Protein AF-A0A7R9QGQ8-F1 (afdb_monomer)

Structure (mmCIF, N/CA/C/O backbone):
data_AF-A0A7R9QGQ8-F1
#
_entry.id   AF-A0A7R9QGQ8-F1
#
loop_
_atom_site.group_PDB
_atom_site.id
_atom_site.type_symbol
_atom_site.label_atom_id
_atom_site.label_alt_id
_atom_site.label_comp_id
_atom_site.label_asym_id
_atom_site.label_entity_id
_atom_site.label_seq_id
_atom_site.pdbx_PDB_ins_code
_atom_site.Cartn_x
_atom_site.Cartn_y
_atom_site.Cartn_z
_atom_site.occupancy
_atom_site.B_iso_or_equiv
_atom_site.auth_seq_id
_atom_site.auth_comp_id
_atom_site.auth_asym_id
_atom_site.auth_atom_id
_atom_site.pdbx_PDB_model_num
ATOM 1 N N . MET A 1 1 ? -36.676 -2.188 2.822 1.00 72.44 1 MET A N 1
ATOM 2 C CA . MET A 1 1 ? -35.859 -3.425 2.858 1.00 72.44 1 MET A CA 1
ATOM 3 C C . MET A 1 1 ? -36.192 -4.400 1.731 1.00 72.44 1 MET A C 1
ATOM 5 O O . MET A 1 1 ? -35.249 -4.930 1.165 1.00 72.44 1 MET A O 1
ATOM 9 N N . ASN A 1 2 ? -37.458 -4.584 1.326 1.00 78.69 2 ASN A N 1
ATOM 10 C CA . ASN A 1 2 ? -37.820 -5.488 0.214 1.00 78.69 2 ASN A CA 1
ATOM 11 C C . ASN A 1 2 ? -37.050 -5.198 -1.088 1.00 78.69 2 ASN A C 1
ATOM 13 O O . ASN A 1 2 ? -36.445 -6.104 -1.641 1.00 78.69 2 ASN A O 1
ATOM 17 N N . ASN A 1 3 ? -36.938 -3.930 -1.499 1.00 80.06 3 ASN A N 1
ATOM 18 C CA . ASN A 1 3 ? -36.151 -3.560 -2.686 1.00 80.06 3 ASN A CA 1
ATOM 19 C C . ASN A 1 3 ? -34.644 -3.842 -2.555 1.00 80.06 3 ASN A C 1
ATOM 21 O O . ASN A 1 3 ? -33.989 -4.089 -3.559 1.00 80.06 3 ASN A O 1
ATOM 25 N N . TYR A 1 4 ? -34.085 -3.802 -1.342 1.00 84.25 4 TYR A N 1
ATOM 26 C CA . TYR A 1 4 ? -32.682 -4.163 -1.112 1.00 84.25 4 TYR A CA 1
ATOM 27 C C . TYR A 1 4 ? -32.503 -5.685 -1.184 1.00 84.25 4 TYR A C 1
ATOM 29 O O . TYR A 1 4 ? -31.588 -6.170 -1.838 1.00 84.25 4 TYR A O 1
ATOM 37 N N . SER A 1 5 ? -33.435 -6.437 -0.589 1.00 86.06 5 SER A N 1
ATOM 38 C CA . SER A 1 5 ? -33.460 -7.902 -0.645 1.00 86.06 5 SER A CA 1
ATOM 39 C C . SER A 1 5 ? -33.572 -8.429 -2.076 1.00 86.06 5 SER A C 1
ATOM 41 O O . SER A 1 5 ? -32.856 -9.356 -2.438 1.00 86.06 5 SER A O 1
ATOM 43 N N . SER A 1 6 ? -34.442 -7.840 -2.900 1.00 87.06 6 SER A N 1
ATOM 44 C CA . SER A 1 6 ? -34.639 -8.271 -4.290 1.00 87.06 6 SER A CA 1
ATOM 45 C C . SER A 1 6 ? -33.446 -7.969 -5.202 1.00 87.06 6 SER A C 1
ATOM 47 O O . SER A 1 6 ? -33.341 -8.562 -6.267 1.00 87.06 6 SER A O 1
ATOM 49 N N . ASN A 1 7 ? -32.545 -7.071 -4.790 1.00 87.12 7 ASN A N 1
ATOM 50 C CA . ASN A 1 7 ? -31.387 -6.636 -5.573 1.00 87.12 7 ASN A CA 1
ATOM 51 C C . ASN A 1 7 ? -30.050 -7.055 -4.937 1.00 87.12 7 ASN A C 1
ATOM 53 O O . ASN A 1 7 ? -29.024 -6.453 -5.228 1.00 87.12 7 ASN A O 1
ATOM 57 N N . ILE A 1 8 ? -30.030 -8.071 -4.069 1.00 83.69 8 ILE A N 1
ATOM 58 C CA . ILE A 1 8 ? -28.839 -8.412 -3.270 1.00 83.69 8 ILE A CA 1
ATOM 59 C C . ILE A 1 8 ? -27.614 -8.832 -4.101 1.00 83.69 8 ILE A C 1
ATOM 61 O O . ILE A 1 8 ? -26.484 -8.670 -3.653 1.00 83.69 8 ILE A O 1
ATOM 65 N N . THR A 1 9 ? -27.820 -9.353 -5.313 1.00 86.88 9 THR A N 1
ATOM 66 C CA . THR A 1 9 ? -26.742 -9.721 -6.246 1.00 86.88 9 THR A CA 1
ATOM 67 C C . THR A 1 9 ? -26.357 -8.589 -7.197 1.00 86.88 9 THR A C 1
ATOM 69 O O . THR A 1 9 ? -25.394 -8.724 -7.952 1.00 86.88 9 THR A O 1
ATOM 72 N N . ALA A 1 10 ? -27.101 -7.479 -7.203 1.00 88.25 10 ALA A N 1
ATOM 73 C CA . ALA A 1 10 ? -26.823 -6.367 -8.094 1.00 88.25 10 ALA A CA 1
ATOM 74 C C . ALA A 1 10 ? -25.584 -5.605 -7.609 1.00 88.25 10 ALA A C 1
ATOM 76 O O . ALA A 1 10 ? -25.529 -5.140 -6.475 1.00 88.25 10 ALA A O 1
ATOM 77 N N . ILE A 1 11 ? -24.615 -5.408 -8.504 1.00 81.12 11 ILE A N 1
ATOM 78 C CA . ILE A 1 11 ? -23.336 -4.737 -8.202 1.00 81.12 11 ILE A CA 1
ATOM 79 C C . ILE A 1 11 ? -23.548 -3.301 -7.687 1.00 81.12 11 ILE A C 1
ATOM 81 O O . ILE A 1 11 ? -22.776 -2.805 -6.872 1.00 81.12 11 ILE A O 1
ATOM 85 N N . LEU A 1 12 ? -24.617 -2.639 -8.138 1.00 84.62 12 LEU A N 1
ATOM 86 C CA . LEU A 1 12 ? -24.956 -1.265 -7.758 1.00 84.62 12 LEU A CA 1
ATOM 87 C C . LEU A 1 12 ? -25.837 -1.174 -6.501 1.00 84.62 12 LEU A C 1
ATOM 89 O O . LEU A 1 12 ? -26.103 -0.072 -6.020 1.00 84.62 12 LEU A O 1
ATOM 93 N N . ALA A 1 13 ? -26.318 -2.298 -5.965 1.00 85.06 13 ALA A N 1
ATOM 94 C CA . ALA A 1 13 ? -27.163 -2.287 -4.780 1.00 85.06 13 ALA A CA 1
ATOM 95 C C . ALA A 1 13 ? -26.313 -2.108 -3.515 1.00 85.06 13 ALA A C 1
ATOM 97 O O . ALA A 1 13 ? -25.694 -3.040 -3.008 1.00 85.06 13 ALA A O 1
ATOM 98 N N . ALA A 1 14 ? -26.315 -0.891 -2.975 1.00 86.31 14 ALA A N 1
ATOM 99 C CA . ALA A 1 14 ? -25.700 -0.579 -1.692 1.00 86.31 14 ALA A CA 1
ATOM 100 C C . ALA A 1 14 ? -26.737 -0.562 -0.561 1.00 86.31 14 ALA A C 1
ATOM 102 O O . ALA A 1 14 ? -27.917 -0.267 -0.771 1.00 86.31 14 ALA A O 1
ATOM 103 N N . PHE A 1 15 ? -26.286 -0.842 0.665 1.00 89.94 15 PHE A N 1
ATOM 104 C CA . PHE A 1 15 ? -27.128 -0.683 1.847 1.00 89.94 15 PHE A CA 1
ATOM 105 C C . PHE A 1 15 ? -27.576 0.789 1.970 1.00 89.94 15 PHE A C 1
ATOM 107 O O . PHE A 1 15 ? -26.715 1.673 2.030 1.00 89.94 15 PHE A O 1
ATOM 114 N N . PRO A 1 16 ? -28.890 1.083 2.028 1.00 90.69 16 PRO A N 1
ATOM 115 C CA . PRO A 1 16 ? -29.420 2.445 1.930 1.00 90.69 16 PRO A CA 1
ATOM 116 C C . PRO A 1 16 ? -29.320 3.214 3.263 1.00 90.69 16 PRO A C 1
ATOM 118 O O . PRO A 1 16 ? -30.314 3.716 3.786 1.00 90.69 16 PRO A O 1
ATOM 121 N N . SER A 1 17 ? -28.115 3.314 3.831 1.00 92.00 17 SER A N 1
ATOM 122 C CA . SER A 1 17 ? -27.858 3.930 5.142 1.00 92.00 17 SER A CA 1
ATOM 123 C C . SER A 1 17 ? -28.354 5.378 5.222 1.00 92.00 17 SER A C 1
ATOM 125 O O . SER A 1 17 ? -29.075 5.726 6.153 1.00 92.00 17 SER A O 1
ATOM 127 N N . GLN A 1 18 ? -28.040 6.210 4.225 1.00 91.25 18 GLN A N 1
ATOM 128 C CA . GLN A 1 18 ? -28.450 7.621 4.197 1.00 91.25 18 GLN A CA 1
ATOM 129 C C . GLN A 1 18 ? -29.968 7.801 4.087 1.00 91.25 18 GLN A C 1
ATOM 131 O O . GLN A 1 18 ? -30.530 8.663 4.754 1.00 91.25 18 GLN A O 1
ATOM 136 N N . GLN A 1 19 ? -30.641 6.968 3.289 1.00 92.25 19 GLN A N 1
ATOM 137 C CA . GLN A 1 19 ? -32.098 7.030 3.148 1.00 92.25 19 GLN A CA 1
ATOM 138 C C . GLN A 1 19 ? -32.774 6.675 4.476 1.00 92.25 19 GLN A C 1
ATOM 140 O O . GLN A 1 19 ? -33.654 7.402 4.929 1.00 92.25 19 GLN A O 1
ATOM 145 N N . ILE A 1 20 ? -32.314 5.613 5.148 1.00 92.81 20 ILE A N 1
ATOM 146 C CA . ILE A 1 20 ? -32.838 5.229 6.464 1.00 92.81 20 ILE A CA 1
ATOM 147 C C . ILE A 1 20 ? -32.573 6.341 7.493 1.00 92.81 20 ILE A C 1
ATOM 149 O O . ILE A 1 20 ? -33.497 6.709 8.215 1.00 92.81 20 ILE A O 1
ATOM 153 N N . ALA A 1 21 ? -31.362 6.918 7.526 1.00 92.81 21 ALA A N 1
ATOM 154 C CA . ALA A 1 21 ? -31.044 8.057 8.396 1.00 92.81 21 ALA A CA 1
ATOM 155 C C . ALA A 1 21 ? -32.004 9.232 8.159 1.00 92.81 21 ALA A C 1
ATOM 157 O O . ALA A 1 21 ? -32.615 9.720 9.101 1.00 92.81 21 ALA A O 1
ATOM 158 N N . SER A 1 22 ? -32.212 9.617 6.896 1.00 94.38 22 SER A N 1
ATOM 159 C CA . SER A 1 22 ? -33.070 10.752 6.543 1.00 94.38 22 SER A CA 1
ATOM 160 C C . SER A 1 22 ? -34.520 10.575 6.997 1.00 94.38 22 SER A C 1
ATOM 162 O O . SER A 1 22 ? -35.137 11.537 7.444 1.00 94.38 22 SER A O 1
ATOM 164 N N . VAL A 1 23 ? -35.062 9.352 6.941 1.00 94.56 23 VAL A N 1
ATOM 165 C CA . VAL A 1 23 ? -36.420 9.048 7.419 1.00 94.56 23 VAL A CA 1
ATOM 166 C C . VAL A 1 23 ? -36.497 9.158 8.943 1.00 94.56 23 VAL A C 1
ATOM 168 O O . VAL A 1 23 ? -37.453 9.735 9.462 1.00 94.56 23 VAL A O 1
ATOM 171 N N . ILE A 1 24 ? -35.487 8.645 9.656 1.00 92.94 24 ILE A N 1
ATOM 172 C CA . ILE A 1 24 ? -35.399 8.746 11.120 1.00 92.94 24 ILE A CA 1
ATOM 173 C C . ILE A 1 24 ? -35.314 10.216 11.544 1.00 92.94 24 ILE A C 1
ATOM 175 O O . ILE A 1 24 ? -36.093 10.650 12.390 1.00 92.94 24 ILE A O 1
ATOM 179 N N . ASP A 1 25 ? -34.422 10.986 10.921 1.00 92.38 25 ASP A N 1
ATOM 180 C CA . ASP A 1 25 ? -34.208 12.402 11.230 1.00 92.38 25 ASP A CA 1
ATOM 181 C C . ASP A 1 25 ? -35.444 13.249 10.888 1.00 92.38 25 ASP A C 1
ATOM 183 O O . ASP A 1 25 ? -35.840 14.117 11.668 1.00 92.38 25 ASP A O 1
ATOM 187 N N . SER A 1 26 ? -36.111 12.955 9.765 1.00 94.19 26 SER A N 1
ATOM 188 C CA . SER A 1 26 ? -37.351 13.634 9.365 1.00 94.19 26 SER A CA 1
ATOM 189 C C . SER A 1 26 ? -38.469 13.408 10.379 1.00 94.19 26 SER A C 1
ATOM 191 O O . SER A 1 26 ? -39.145 14.358 10.766 1.00 94.19 26 SER A O 1
ATOM 193 N N . TYR A 1 27 ? -38.649 12.173 10.860 1.00 92.94 27 TYR A N 1
ATOM 194 C CA . TYR A 1 27 ? -39.642 11.888 11.895 1.00 92.94 27 TYR A CA 1
ATOM 195 C C . TYR A 1 27 ? -39.259 12.522 13.238 1.00 92.94 27 TYR A C 1
ATOM 197 O O . TYR A 1 27 ? -40.100 13.147 13.885 1.00 92.94 27 TYR A O 1
ATOM 205 N N . ALA A 1 28 ? -37.983 12.452 13.631 1.00 91.62 28 ALA A N 1
ATOM 206 C CA . ALA A 1 28 ? -37.490 13.094 14.847 1.00 91.62 28 ALA A CA 1
ATOM 207 C C . ALA A 1 28 ? -37.739 14.615 14.846 1.00 91.62 28 ALA A C 1
ATOM 209 O O . ALA A 1 28 ? -38.055 15.185 15.892 1.00 91.62 28 ALA A O 1
ATOM 210 N N . ALA A 1 29 ? -37.662 15.265 13.679 1.00 92.50 29 ALA A N 1
ATOM 211 C CA . ALA A 1 29 ? -37.961 16.687 13.521 1.00 92.50 29 ALA A CA 1
ATOM 212 C C . ALA A 1 29 ? -39.445 17.036 13.743 1.00 92.50 29 ALA A C 1
ATOM 214 O O . ALA A 1 29 ? -39.747 18.152 14.167 1.00 92.50 29 ALA A O 1
ATOM 215 N N . THR A 1 30 ? -40.373 16.096 13.518 1.00 93.81 30 THR A N 1
ATOM 216 C CA . THR A 1 30 ? -41.811 16.312 13.780 1.00 93.81 30 THR A CA 1
ATOM 217 C C . THR A 1 30 ? -42.163 16.297 15.271 1.00 93.81 30 THR A C 1
ATOM 219 O O . THR A 1 30 ? -43.169 16.878 15.681 1.00 93.81 30 THR A O 1
ATOM 222 N N . LEU A 1 31 ? -41.323 15.677 16.106 1.00 91.69 31 LEU A N 1
ATOM 223 C CA . LEU A 1 31 ? -41.523 15.609 17.551 1.00 91.69 31 LEU A CA 1
ATOM 224 C C . LEU A 1 31 ? -41.154 16.955 18.186 1.00 91.69 31 LEU A C 1
ATOM 226 O O . LEU A 1 31 ? -40.000 17.380 18.137 1.00 91.69 31 LEU A O 1
ATOM 230 N N . GLN A 1 32 ? -42.110 17.644 18.810 1.00 89.00 32 GLN A N 1
ATOM 231 C CA . GLN A 1 32 ? -41.866 18.960 19.423 1.00 89.00 32 GLN A CA 1
ATOM 232 C C . GLN A 1 32 ? -41.320 18.870 20.854 1.00 89.00 32 GLN A C 1
ATOM 234 O O . GLN A 1 32 ? -40.502 19.695 21.260 1.00 89.00 32 GLN A O 1
ATOM 239 N N . LYS A 1 33 ? -41.746 17.863 21.627 1.00 92.62 33 LYS A N 1
ATOM 240 C CA . LYS A 1 33 ? -41.313 17.682 23.018 1.00 92.62 33 LYS A CA 1
ATOM 241 C C . LYS A 1 33 ? -39.994 16.921 23.082 1.00 92.62 33 LYS A C 1
ATOM 243 O O . LYS A 1 33 ? -39.824 15.891 22.434 1.00 92.62 33 LYS A O 1
ATOM 248 N N . ARG A 1 34 ? -39.083 17.392 23.937 1.00 89.56 34 ARG A N 1
ATOM 249 C CA . ARG A 1 34 ? -37.782 16.747 24.171 1.00 89.56 34 ARG A CA 1
ATOM 250 C C . ARG A 1 34 ? -37.922 15.315 24.698 1.00 89.56 34 ARG A C 1
ATOM 252 O O . ARG A 1 34 ? -37.277 14.426 24.165 1.00 89.56 34 ARG A O 1
ATOM 259 N N . ALA A 1 35 ? -38.820 15.090 25.658 1.00 92.50 35 ALA A N 1
ATOM 260 C CA . ALA A 1 35 ? -39.060 13.762 26.227 1.00 92.50 35 ALA A CA 1
ATOM 261 C C . ALA A 1 35 ? -39.499 12.732 25.168 1.00 92.50 35 ALA A C 1
ATOM 263 O O . ALA A 1 35 ? -39.010 11.606 25.163 1.00 92.50 35 ALA A O 1
ATOM 264 N N . ASP A 1 36 ? -40.355 13.135 24.224 1.00 91.69 36 ASP A N 1
ATOM 265 C CA . ASP A 1 36 ? -40.832 12.248 23.156 1.00 91.69 36 ASP A CA 1
ATOM 266 C C . ASP A 1 36 ? -39.702 11.901 22.172 1.00 91.69 36 ASP A C 1
ATOM 268 O O . ASP A 1 36 ? -39.622 10.769 21.692 1.00 91.69 36 ASP A O 1
ATOM 272 N N . ARG A 1 37 ? -38.785 12.848 21.909 1.00 89.69 37 ARG A N 1
ATOM 273 C CA . ARG A 1 37 ? -37.566 12.587 21.125 1.00 89.69 37 ARG A CA 1
ATOM 274 C C . ARG A 1 37 ? -36.645 11.601 21.830 1.00 89.69 37 ARG A C 1
ATOM 276 O O . ARG A 1 37 ? -36.147 10.689 21.180 1.00 89.69 37 ARG A O 1
ATOM 283 N N . ASP A 1 38 ? -36.437 11.764 23.133 1.00 91.31 38 ASP A N 1
ATOM 284 C CA . ASP A 1 38 ? -35.556 10.888 23.910 1.00 91.31 38 ASP A CA 1
ATOM 285 C C . ASP A 1 38 ? -36.082 9.440 23.902 1.00 91.31 38 ASP A C 1
ATOM 287 O O . ASP A 1 38 ? -35.326 8.506 23.633 1.00 91.31 38 ASP A O 1
ATOM 291 N N . VAL A 1 39 ? -37.396 9.249 24.079 1.00 93.44 39 VAL A N 1
ATOM 292 C CA . VAL A 1 39 ? -38.048 7.930 23.970 1.00 93.44 39 VAL A CA 1
ATOM 293 C C . VAL A 1 39 ? -37.956 7.371 22.545 1.00 93.44 39 VAL A C 1
ATOM 295 O O . VAL A 1 39 ? -37.678 6.184 22.361 1.00 93.44 39 VAL A O 1
ATOM 298 N N . PHE A 1 40 ? -38.148 8.206 21.519 1.00 93.88 40 PHE A N 1
ATOM 299 C CA . PHE A 1 40 ? -38.007 7.790 20.122 1.00 93.88 40 PHE A CA 1
ATOM 300 C C . PHE A 1 40 ? -36.584 7.315 19.798 1.00 93.88 40 PHE A C 1
ATOM 302 O O . PHE A 1 40 ? -36.418 6.248 19.200 1.00 93.88 40 PHE A O 1
ATOM 309 N N . PHE A 1 41 ? -35.554 8.057 20.212 1.00 91.81 41 PHE A N 1
ATOM 310 C CA . PHE A 1 41 ? -34.161 7.666 19.993 1.00 91.81 41 PHE A CA 1
ATOM 311 C C . PHE A 1 41 ? -33.769 6.432 20.797 1.00 91.81 41 PHE A C 1
ATOM 313 O O . PHE A 1 41 ? -33.023 5.606 20.278 1.00 91.81 41 PHE A O 1
ATOM 320 N N . LEU A 1 42 ? -34.308 6.250 22.006 1.00 93.69 42 LEU A N 1
ATOM 321 C CA . LEU A 1 42 ? -34.108 5.023 22.777 1.00 93.69 42 LEU A CA 1
ATOM 322 C C . LEU A 1 42 ? -34.674 3.800 22.033 1.00 93.69 42 LEU A C 1
ATOM 324 O O . LEU A 1 42 ? -33.991 2.790 21.885 1.00 93.69 42 LEU A O 1
ATOM 328 N N . ASN A 1 43 ? -35.885 3.918 21.482 1.00 94.25 43 ASN A N 1
ATOM 329 C CA . ASN A 1 43 ? -36.542 2.834 20.745 1.00 94.25 43 ASN A CA 1
ATOM 330 C C . ASN A 1 43 ? -35.916 2.565 19.364 1.00 94.25 43 ASN A C 1
ATOM 332 O O . ASN A 1 43 ? -35.946 1.436 18.877 1.00 94.25 43 ASN A O 1
ATOM 336 N N . THR A 1 44 ? -35.343 3.584 18.716 1.00 93.19 44 THR A N 1
ATOM 337 C CA . THR A 1 44 ? -34.725 3.467 17.379 1.00 93.19 44 THR A CA 1
ATOM 338 C C . THR A 1 44 ? -33.204 3.307 17.409 1.00 93.19 44 THR A C 1
ATOM 340 O O . THR A 1 44 ? -32.585 3.124 16.357 1.00 93.19 44 THR A O 1
ATOM 343 N N . GLN A 1 45 ? -32.590 3.293 18.597 1.00 93.19 45 GLN A N 1
ATOM 344 C CA . GLN A 1 45 ? -31.138 3.276 18.794 1.00 93.19 45 GLN A CA 1
ATOM 345 C C . GLN A 1 45 ? -30.440 2.165 18.002 1.00 93.19 45 GLN A C 1
ATOM 347 O O . GLN A 1 45 ? -29.427 2.418 17.351 1.00 93.19 45 GLN A O 1
ATOM 352 N N . GLY A 1 46 ? -30.982 0.943 18.012 1.00 94.25 46 GLY A N 1
ATOM 353 C CA . GLY A 1 46 ? -30.390 -0.186 17.287 1.00 94.25 46 GLY A CA 1
ATOM 354 C C . GLY A 1 46 ? -30.329 0.040 15.772 1.00 94.25 46 GLY A C 1
ATOM 355 O O . GLY A 1 46 ? -29.333 -0.295 15.129 1.00 94.25 46 GLY A O 1
ATOM 356 N N . ILE A 1 47 ? -31.358 0.677 15.203 1.00 92.88 47 ILE A N 1
ATOM 357 C CA . ILE A 1 47 ? -31.407 1.017 13.775 1.00 92.88 47 ILE A CA 1
ATOM 358 C C . ILE A 1 47 ? -30.410 2.138 13.477 1.00 92.88 47 ILE A C 1
ATOM 360 O O . ILE A 1 47 ? -29.651 2.039 12.515 1.00 92.88 47 ILE A O 1
ATOM 364 N N . VAL A 1 48 ? -30.356 3.169 14.322 1.00 93.00 48 VAL A N 1
ATOM 365 C CA . VAL A 1 48 ? -29.397 4.275 14.180 1.00 93.00 48 VAL A CA 1
ATOM 366 C C . VAL A 1 48 ? -27.957 3.755 14.222 1.00 93.00 48 VAL A C 1
ATOM 368 O O . VAL A 1 48 ? -27.153 4.097 13.355 1.00 93.00 48 VAL A O 1
ATOM 371 N N . GLN A 1 49 ? -27.634 2.864 15.162 1.00 93.50 49 GLN A N 1
ATOM 372 C CA . GLN A 1 49 ? -26.315 2.231 15.248 1.00 93.50 49 GLN A CA 1
ATOM 373 C C . GLN A 1 49 ? -25.988 1.402 14.003 1.00 93.50 49 GLN A C 1
ATOM 375 O O . GLN A 1 49 ? -24.864 1.461 13.503 1.00 93.50 49 GLN A O 1
ATOM 380 N N . LEU A 1 50 ? -26.956 0.644 13.476 1.00 92.88 50 LEU A N 1
ATOM 381 C CA . LEU A 1 50 ? -26.776 -0.119 12.241 1.00 92.88 50 LEU A CA 1
ATOM 382 C C . LEU A 1 50 ? -26.479 0.809 11.054 1.00 92.88 50 LEU A C 1
ATOM 384 O O . LEU A 1 50 ? -25.546 0.566 10.290 1.00 92.88 50 LEU A O 1
ATOM 388 N N . VAL A 1 51 ? -27.236 1.895 10.920 1.00 94.00 51 VAL A N 1
ATOM 389 C CA . VAL A 1 51 ? -27.061 2.885 9.852 1.00 94.00 51 VAL A CA 1
ATOM 390 C C . VAL A 1 51 ? -25.697 3.562 9.936 1.00 94.00 51 VAL A C 1
ATOM 392 O O . VAL A 1 51 ? -24.997 3.655 8.927 1.00 94.00 51 VAL A O 1
ATOM 395 N N . GLN A 1 52 ? -25.275 3.966 11.134 1.00 91.44 52 GLN A N 1
ATOM 396 C CA . GLN A 1 52 ? -23.949 4.542 11.363 1.00 91.44 52 GLN A CA 1
ATOM 397 C C . GLN A 1 52 ? -22.835 3.547 11.019 1.00 91.44 52 GLN A C 1
ATOM 399 O O . GLN A 1 52 ? -21.866 3.904 10.349 1.00 91.44 52 GLN A O 1
ATOM 404 N N . ARG A 1 53 ? -23.003 2.278 11.406 1.00 92.19 53 ARG A N 1
ATOM 405 C CA . ARG A 1 53 ? -22.040 1.198 11.164 1.00 92.19 53 ARG A CA 1
ATOM 406 C C . ARG A 1 53 ? -21.782 0.935 9.675 1.00 92.19 53 ARG A C 1
ATOM 408 O O . ARG A 1 53 ? -20.659 0.582 9.323 1.00 92.19 53 ARG A O 1
ATOM 415 N N . TYR A 1 54 ? -22.788 1.116 8.819 1.00 92.94 54 TYR A N 1
ATOM 416 C CA . TYR A 1 54 ? -22.707 0.901 7.366 1.00 92.94 54 TYR A CA 1
ATOM 417 C C . TYR A 1 54 ? -22.774 2.203 6.551 1.00 92.94 54 TYR A C 1
ATOM 419 O O . TYR A 1 54 ? -23.028 2.171 5.345 1.00 92.94 54 TYR A O 1
ATOM 427 N N . ARG A 1 55 ? -22.520 3.363 7.174 1.00 90.94 55 ARG A N 1
ATOM 428 C CA . ARG A 1 55 ? -22.548 4.671 6.495 1.00 90.94 55 ARG A CA 1
ATOM 429 C C . ARG A 1 55 ? -21.603 4.733 5.292 1.00 90.94 55 ARG A C 1
ATOM 431 O O . ARG A 1 55 ? -21.968 5.283 4.261 1.00 90.94 55 ARG A O 1
ATOM 438 N N . ASN A 1 56 ? -20.429 4.119 5.419 1.00 88.94 56 ASN A N 1
ATOM 439 C CA . ASN A 1 56 ? -19.396 4.051 4.379 1.00 88.94 56 ASN A CA 1
ATOM 440 C C . ASN A 1 56 ? -19.463 2.735 3.575 1.00 88.94 56 ASN A C 1
ATOM 442 O O . ASN A 1 56 ? -18.455 2.259 3.050 1.00 88.94 56 ASN A O 1
ATOM 446 N N . GLY A 1 57 ? -20.636 2.097 3.540 1.00 90.12 57 GLY A N 1
ATOM 447 C CA . GLY A 1 57 ? -20.839 0.807 2.892 1.00 90.12 57 GLY A CA 1
ATOM 448 C C . GLY A 1 57 ? -20.113 -0.351 3.585 1.00 90.12 57 GLY A C 1
ATOM 449 O O . GLY A 1 57 ? -19.596 -0.235 4.701 1.00 90.12 57 GLY A O 1
ATOM 450 N N . ILE A 1 58 ? -20.086 -1.502 2.910 1.00 89.12 58 ILE A N 1
ATOM 451 C CA . ILE A 1 58 ? -19.535 -2.741 3.473 1.00 89.12 58 ILE A CA 1
ATOM 452 C C . ILE A 1 58 ? -18.006 -2.689 3.607 1.00 89.12 58 ILE A C 1
ATOM 454 O O . ILE A 1 58 ? -17.470 -3.111 4.631 1.00 89.12 58 ILE A O 1
ATOM 458 N N . ARG A 1 59 ? -17.316 -2.066 2.638 1.00 88.31 59 ARG A N 1
ATOM 459 C CA . ARG A 1 59 ? -15.863 -1.831 2.676 1.00 88.31 59 ARG A CA 1
ATOM 460 C C . ARG A 1 59 ? -15.476 -0.928 3.846 1.00 88.31 59 ARG A C 1
ATOM 462 O O . ARG A 1 59 ? -14.559 -1.253 4.596 1.00 88.31 59 ARG A O 1
ATOM 469 N N . GLY A 1 60 ? -16.219 0.160 4.063 1.00 90.50 60 GLY A N 1
ATOM 470 C CA . GLY A 1 60 ? -15.998 1.043 5.205 1.00 90.50 60 GLY A CA 1
ATOM 471 C C . GLY A 1 60 ? -16.205 0.331 6.543 1.00 90.50 60 GLY A C 1
ATOM 472 O O . GLY A 1 60 ? -15.386 0.481 7.448 1.00 90.50 60 GLY A O 1
ATOM 473 N N . ARG A 1 61 ? -17.242 -0.514 6.657 1.00 91.50 61 ARG A N 1
ATOM 474 C CA . ARG A 1 61 ? -17.452 -1.331 7.862 1.00 91.50 61 ARG A CA 1
ATOM 475 C C . ARG A 1 61 ? -16.299 -2.305 8.099 1.00 91.50 61 ARG A C 1
ATOM 477 O O . ARG A 1 61 ? -15.810 -2.390 9.226 1.00 91.50 61 ARG A O 1
ATOM 484 N N . MET A 1 62 ? -15.864 -3.022 7.066 1.00 91.62 62 MET A N 1
ATOM 485 C CA . MET A 1 62 ? -14.714 -3.924 7.148 1.00 91.62 62 MET A CA 1
ATOM 486 C C . MET A 1 62 ? -13.483 -3.178 7.674 1.00 91.62 62 MET A C 1
ATOM 488 O O . MET A 1 62 ? -12.917 -3.580 8.690 1.00 91.62 62 MET A O 1
ATOM 492 N N . ARG A 1 63 ? -13.135 -2.039 7.060 1.00 91.06 63 ARG A N 1
ATOM 493 C CA . ARG A 1 63 ? -12.018 -1.186 7.488 1.00 91.06 63 ARG A CA 1
ATOM 494 C C . ARG A 1 63 ? -12.126 -0.794 8.961 1.00 91.06 63 ARG A C 1
ATOM 496 O O . ARG A 1 63 ? -11.173 -0.995 9.708 1.00 91.06 63 ARG A O 1
ATOM 503 N N . SER A 1 64 ? -13.263 -0.244 9.392 1.00 92.25 64 SER A N 1
ATOM 504 C CA . SER A 1 64 ? -13.442 0.186 10.785 1.00 92.25 64 SER A CA 1
ATOM 505 C C . SER A 1 64 ? -13.312 -0.976 11.767 1.00 92.25 64 SER A C 1
ATOM 507 O O . SER A 1 64 ? -12.675 -0.815 12.801 1.00 92.25 64 SER A O 1
ATOM 509 N N . CYS A 1 65 ? -13.854 -2.150 11.430 1.00 92.69 65 CYS A N 1
ATOM 510 C CA . CYS A 1 65 ? -13.750 -3.339 12.274 1.00 92.69 65 CYS A CA 1
ATOM 511 C C . CYS A 1 65 ? -12.293 -3.798 12.437 1.00 92.69 65 CYS A C 1
ATOM 513 O O . CYS A 1 65 ? -11.869 -4.133 13.539 1.00 92.69 65 CYS A O 1
ATOM 515 N N . VAL A 1 66 ? -11.511 -3.774 11.356 1.00 93.12 66 VAL A N 1
ATOM 516 C CA . VAL A 1 66 ? -10.080 -4.108 11.391 1.00 93.12 66 VAL A CA 1
ATOM 517 C C . VAL A 1 66 ? -9.305 -3.080 12.210 1.00 93.12 66 VAL A C 1
ATOM 519 O O . VAL A 1 66 ? -8.513 -3.455 13.071 1.00 93.12 66 VAL A O 1
ATOM 522 N N . GLN A 1 67 ? -9.545 -1.786 11.981 1.00 94.12 67 GLN A N 1
ATOM 523 C CA . GLN A 1 67 ? -8.893 -0.722 12.745 1.00 94.12 67 GLN A CA 1
ATOM 524 C C . GLN A 1 67 ? -9.197 -0.828 14.241 1.00 94.12 67 GLN A C 1
ATOM 526 O O . GLN A 1 67 ? -8.305 -0.606 15.048 1.00 94.12 67 GLN A O 1
ATOM 531 N N . GLU A 1 68 ? -10.432 -1.162 14.612 1.00 94.88 68 GLU A N 1
ATOM 532 C CA . GLU A 1 68 ? -10.843 -1.377 16.000 1.00 94.88 68 GLU A CA 1
ATOM 533 C C . GLU A 1 68 ? -10.114 -2.572 16.627 1.00 94.88 68 GLU A C 1
ATOM 535 O O . GLU A 1 68 ? -9.520 -2.430 17.691 1.00 94.88 68 GLU A O 1
ATOM 540 N N . LEU A 1 69 ? -10.049 -3.715 15.936 1.00 95.31 69 LEU A N 1
ATOM 541 C CA . LEU A 1 69 ? -9.312 -4.892 16.413 1.00 95.31 69 LEU A CA 1
ATOM 542 C C . LEU A 1 69 ? -7.820 -4.604 16.631 1.00 95.31 69 LEU A C 1
ATOM 544 O O . LEU A 1 69 ? -7.258 -4.972 17.663 1.00 95.31 69 LEU A O 1
ATOM 548 N N . VAL A 1 70 ? -7.178 -3.929 15.673 1.00 95.56 70 VAL A N 1
ATOM 549 C CA . VAL A 1 70 ? -5.759 -3.560 15.778 1.00 95.56 70 VAL A CA 1
ATOM 550 C C . VAL A 1 70 ? -5.549 -2.504 16.866 1.00 95.56 70 VAL A C 1
ATOM 552 O O . VAL A 1 70 ? -4.579 -2.590 17.616 1.00 95.56 70 VAL A O 1
ATOM 555 N N . ARG A 1 71 ? -6.464 -1.538 17.005 1.00 96.12 71 ARG A N 1
ATOM 556 C CA . ARG A 1 71 ? -6.412 -0.529 18.068 1.00 96.12 71 ARG A CA 1
ATOM 557 C C . ARG A 1 71 ? -6.500 -1.174 19.447 1.00 96.12 71 ARG A C 1
ATOM 559 O O . ARG A 1 71 ? -5.643 -0.887 20.268 1.00 96.12 71 ARG A O 1
ATOM 566 N N . ASN A 1 72 ? -7.425 -2.109 19.661 1.00 95.19 72 ASN A N 1
ATOM 567 C CA . ASN A 1 72 ? -7.544 -2.836 20.929 1.00 95.19 72 ASN A CA 1
ATOM 568 C C . ASN A 1 72 ? -6.259 -3.607 21.273 1.00 95.19 72 ASN A C 1
ATOM 570 O O . ASN A 1 72 ? -5.870 -3.698 22.434 1.00 95.19 72 ASN A O 1
ATOM 574 N N . TYR A 1 73 ? -5.574 -4.158 20.265 1.00 96.19 73 TYR A N 1
ATOM 575 C CA . TYR A 1 73 ? -4.263 -4.773 20.460 1.00 96.19 73 TYR A CA 1
ATOM 576 C C . TYR A 1 73 ? -3.214 -3.741 20.907 1.00 96.19 73 TYR A C 1
ATOM 578 O O . TYR A 1 73 ? -2.542 -3.963 21.912 1.00 96.19 73 TYR A O 1
ATOM 586 N N . ILE A 1 74 ? -3.097 -2.613 20.197 1.00 95.44 74 ILE A N 1
ATOM 587 C CA . ILE A 1 74 ? -2.124 -1.555 20.512 1.00 95.44 74 ILE A CA 1
ATOM 588 C C . ILE A 1 74 ? -2.384 -0.969 21.896 1.00 95.44 74 ILE A C 1
ATOM 590 O O . ILE A 1 74 ? -1.439 -0.812 22.660 1.00 95.44 74 ILE A O 1
ATOM 594 N N . GLU A 1 75 ? -3.641 -0.672 22.222 1.00 94.19 75 GLU A N 1
ATOM 595 C CA . GLU A 1 75 ? -4.031 -0.075 23.497 1.00 94.19 75 GLU A CA 1
ATOM 596 C C . GLU A 1 75 ? -3.556 -0.910 24.678 1.00 94.19 75 GLU A C 1
ATOM 598 O O . GLU A 1 75 ? -3.055 -0.327 25.627 1.00 94.19 75 GLU A O 1
ATOM 603 N N . VAL A 1 76 ? -3.641 -2.242 24.596 1.00 94.69 76 VAL A N 1
ATOM 604 C CA . VAL A 1 76 ? -3.110 -3.147 25.626 1.00 94.69 76 VAL A CA 1
ATOM 605 C C . VAL A 1 76 ? -1.583 -3.135 25.621 1.00 94.69 76 VAL A C 1
ATOM 607 O O . VAL A 1 76 ? -0.942 -2.912 26.645 1.00 94.69 76 VAL A O 1
ATOM 610 N N . GLU A 1 77 ? -0.971 -3.401 24.464 1.00 95.00 77 GLU A N 1
ATOM 611 C CA . GLU A 1 77 ? 0.472 -3.643 24.389 1.00 95.00 77 GLU A CA 1
ATOM 612 C C . GLU A 1 77 ? 1.309 -2.384 24.643 1.00 95.00 77 GLU A C 1
ATOM 614 O O . GLU A 1 77 ? 2.475 -2.488 25.035 1.00 95.00 77 GLU A O 1
ATOM 619 N N . GLN A 1 78 ? 0.733 -1.194 24.458 1.00 93.56 78 GLN A N 1
ATOM 620 C CA . GLN A 1 78 ? 1.409 0.077 24.691 1.00 93.56 78 GLN A CA 1
ATOM 621 C C . GLN A 1 78 ? 1.754 0.284 26.174 1.00 93.56 78 GLN A C 1
ATOM 623 O O . GLN A 1 78 ? 2.816 0.836 26.470 1.00 93.56 78 GLN A O 1
ATOM 628 N N . HIS A 1 79 ? 0.934 -0.209 27.115 1.00 92.50 79 HIS A N 1
ATOM 629 C CA . HIS A 1 79 ? 1.241 -0.118 28.552 1.00 92.50 79 HIS A CA 1
ATOM 630 C C . HIS A 1 79 ? 2.441 -0.975 28.967 1.00 92.50 79 HIS A C 1
ATOM 632 O O . HIS A 1 79 ? 3.076 -0.681 29.976 1.00 92.50 79 HIS A O 1
ATOM 638 N N . PHE A 1 80 ? 2.789 -2.001 28.187 1.00 93.19 80 PHE A N 1
ATOM 639 C CA . PHE A 1 80 ? 3.886 -2.925 28.494 1.00 93.19 80 PHE A CA 1
ATOM 640 C C . PHE A 1 80 ? 5.204 -2.572 27.778 1.00 93.19 80 PHE A C 1
ATOM 642 O O . PHE A 1 80 ? 6.181 -3.319 27.864 1.00 93.19 80 PHE A O 1
ATOM 649 N N . GLN A 1 81 ? 5.283 -1.417 27.103 1.00 90.62 81 GLN A N 1
ATOM 650 C CA . GLN A 1 81 ? 6.505 -0.987 26.404 1.00 90.62 81 GLN A CA 1
ATOM 651 C C . GLN A 1 81 ? 7.560 -0.352 27.335 1.00 90.62 81 GLN A C 1
ATOM 653 O O . GLN A 1 81 ? 8.752 -0.370 27.019 1.00 90.62 81 GLN A O 1
ATOM 658 N N . SER A 1 82 ? 7.172 0.196 28.493 1.00 86.88 82 SER A N 1
ATOM 659 C CA . SER A 1 82 ? 8.038 1.056 29.319 1.00 86.88 82 SER A CA 1
ATOM 660 C C . SER A 1 82 ? 8.788 0.326 30.444 1.00 86.88 82 SER A C 1
ATOM 662 O O . SER A 1 82 ? 8.363 0.295 31.594 1.00 86.88 82 SER A O 1
ATOM 664 N N . GLY A 1 83 ? 10.001 -0.150 30.154 1.00 86.19 83 GLY A N 1
ATOM 665 C CA . GLY A 1 83 ? 10.895 -0.726 31.169 1.00 86.19 83 GLY A CA 1
ATOM 666 C C . GLY A 1 83 ? 10.597 -2.196 31.478 1.00 86.19 83 GLY A C 1
ATOM 667 O O . GLY A 1 83 ? 10.190 -2.945 30.590 1.00 86.19 83 GLY A O 1
ATOM 668 N N . HIS A 1 84 ? 10.886 -2.645 32.700 1.00 90.62 84 HIS A N 1
ATOM 669 C CA . HIS A 1 84 ? 10.616 -4.024 33.127 1.00 90.62 84 HIS A CA 1
ATOM 670 C C . HIS A 1 84 ? 9.138 -4.232 33.467 1.00 90.62 84 HIS A C 1
ATOM 672 O O . HIS A 1 84 ? 8.442 -3.290 33.836 1.00 90.62 84 HIS A O 1
ATOM 678 N N . TYR A 1 85 ? 8.688 -5.486 33.394 1.00 91.12 85 TYR A N 1
ATOM 679 C CA . TYR A 1 85 ? 7.289 -5.867 33.597 1.00 91.12 85 TYR A CA 1
ATOM 680 C C . TYR A 1 85 ? 6.685 -5.317 34.901 1.00 91.12 85 TYR A C 1
ATOM 682 O O . TYR A 1 85 ? 5.608 -4.732 34.879 1.00 91.12 85 TYR A O 1
ATOM 690 N N . ASP A 1 86 ? 7.408 -5.414 36.019 1.00 92.12 86 ASP A N 1
ATOM 691 C CA . ASP A 1 86 ? 6.942 -4.933 37.329 1.00 92.12 86 ASP A CA 1
ATOM 692 C C . ASP A 1 86 ? 6.675 -3.413 37.359 1.00 92.12 86 ASP A C 1
ATOM 694 O O . ASP A 1 86 ? 5.676 -2.936 37.910 1.00 92.12 86 ASP A O 1
ATOM 698 N N . LYS A 1 87 ? 7.512 -2.640 36.654 1.00 93.12 87 LYS A N 1
ATOM 699 C CA . LYS A 1 87 ? 7.314 -1.198 36.472 1.00 93.12 87 LYS A CA 1
ATOM 700 C C . LYS A 1 87 ? 6.072 -0.915 35.625 1.00 93.12 87 LYS A C 1
ATOM 702 O O . LYS A 1 87 ? 5.287 -0.045 35.995 1.00 93.12 87 LYS A O 1
ATOM 707 N N . CYS A 1 88 ? 5.873 -1.660 34.535 1.00 92.94 88 CYS A N 1
ATOM 708 C CA . CYS A 1 88 ? 4.680 -1.536 33.692 1.00 92.94 88 CYS A CA 1
ATOM 709 C C . CYS A 1 88 ? 3.403 -1.812 34.499 1.00 92.94 88 CYS A C 1
ATOM 711 O O . CYS A 1 88 ? 2.448 -1.048 34.414 1.00 92.94 88 CYS A O 1
ATOM 713 N N . VAL A 1 89 ? 3.394 -2.858 35.333 1.00 92.50 89 VAL A N 1
ATOM 714 C CA . VAL A 1 89 ? 2.242 -3.207 36.183 1.00 92.50 89 VAL A CA 1
ATOM 715 C C . VAL A 1 89 ? 1.972 -2.131 37.235 1.00 92.50 89 VAL A C 1
ATOM 717 O O . VAL A 1 89 ? 0.816 -1.773 37.459 1.00 92.50 89 VAL A O 1
ATOM 720 N N . SER A 1 90 ? 3.014 -1.578 37.855 1.00 92.31 90 SER A N 1
ATOM 721 C CA . SER A 1 90 ? 2.865 -0.480 38.817 1.00 92.31 90 SER A CA 1
ATOM 722 C C . SER A 1 90 ? 2.254 0.765 38.162 1.00 92.31 90 SER A C 1
ATOM 724 O O . SER A 1 90 ? 1.262 1.295 38.660 1.00 92.31 90 SER A O 1
ATOM 726 N N . GLN A 1 91 ? 2.755 1.162 36.988 1.00 92.62 91 GLN A N 1
ATOM 727 C CA . GLN A 1 91 ? 2.201 2.275 36.205 1.00 92.62 91 GLN A CA 1
ATOM 728 C C . GLN A 1 91 ? 0.764 2.008 35.739 1.00 92.62 91 GLN A C 1
ATOM 730 O O . GLN A 1 91 ? -0.078 2.906 35.740 1.00 92.62 91 GLN A O 1
ATOM 735 N N . LEU A 1 92 ? 0.460 0.767 35.359 1.00 93.00 92 LEU A N 1
ATOM 736 C CA . LEU A 1 92 ? -0.881 0.350 34.968 1.00 93.00 92 LEU A CA 1
ATOM 737 C C . LEU A 1 92 ? -1.865 0.481 36.140 1.00 93.00 92 LEU A C 1
ATOM 739 O O . LEU A 1 92 ? -2.965 0.999 35.961 1.00 93.00 92 LEU A O 1
ATOM 743 N N . ARG A 1 93 ? -1.459 0.075 37.350 1.00 91.81 93 ARG A N 1
ATOM 744 C CA . ARG A 1 93 ? -2.265 0.233 38.572 1.00 91.81 93 ARG A CA 1
ATOM 745 C C . ARG A 1 93 ? -2.525 1.695 38.915 1.00 91.81 93 ARG A C 1
ATOM 747 O O . ARG A 1 93 ? -3.634 2.019 39.326 1.00 91.81 93 ARG A O 1
ATOM 754 N N . GLU A 1 94 ? -1.534 2.566 38.741 1.00 91.12 94 GLU A N 1
ATOM 755 C CA . GLU A 1 94 ? -1.711 4.009 38.939 1.00 91.12 94 GLU A CA 1
ATOM 756 C C . GLU A 1 94 ? -2.681 4.605 37.912 1.00 91.12 94 GLU A C 1
ATOM 758 O O . GLU A 1 94 ? -3.575 5.363 38.283 1.00 91.12 94 GLU A O 1
ATOM 763 N N . LYS A 1 95 ? -2.562 4.212 36.637 1.00 89.06 95 LYS A N 1
ATOM 764 C CA . LYS A 1 95 ? -3.409 4.713 35.544 1.00 89.06 95 LYS A CA 1
ATOM 765 C C . LYS A 1 95 ? -4.884 4.330 35.699 1.00 89.06 95 LYS A C 1
ATOM 767 O O . LYS A 1 95 ? -5.751 5.139 35.395 1.00 89.06 95 LYS A O 1
ATOM 772 N N . PHE A 1 96 ? -5.166 3.121 36.178 1.00 89.56 96 PHE A N 1
ATOM 773 C CA . PHE A 1 96 ? -6.527 2.585 36.321 1.00 89.56 96 PHE A CA 1
ATOM 774 C C . PHE A 1 96 ? -7.063 2.654 37.762 1.00 89.56 96 PHE A C 1
ATOM 776 O O . PHE A 1 96 ? -8.001 1.939 38.114 1.00 89.56 96 PHE A O 1
ATOM 783 N N . LYS A 1 97 ? -6.485 3.516 38.609 1.00 87.75 97 LYS A N 1
ATOM 784 C CA . LYS A 1 97 ? -6.874 3.643 40.021 1.00 87.75 97 LYS A CA 1
ATOM 785 C C . LYS A 1 97 ? -8.362 3.974 40.206 1.00 87.75 97 LYS A C 1
ATOM 787 O O . LYS A 1 97 ? -8.989 3.413 41.098 1.00 87.75 97 LYS A O 1
ATOM 792 N N . GLU A 1 98 ? -8.911 4.832 39.346 1.00 84.25 98 GLU A N 1
ATOM 793 C CA . GLU A 1 98 ? -10.318 5.270 39.382 1.00 84.25 98 GLU A CA 1
ATOM 794 C C . GLU A 1 98 ? -11.280 4.267 38.715 1.00 84.25 98 GLU A C 1
ATOM 796 O O . GLU A 1 98 ? -12.408 4.094 39.163 1.00 84.25 98 GLU A O 1
ATOM 801 N N . GLU A 1 99 ? -10.840 3.569 37.661 1.00 78.94 99 GLU A N 1
ATOM 802 C CA . GLU A 1 99 ? -11.659 2.578 36.935 1.00 78.94 99 GLU A CA 1
ATOM 803 C C . GLU A 1 99 ? -11.779 1.235 37.676 1.00 78.94 99 GLU A C 1
ATOM 805 O O . GLU A 1 99 ? -12.686 0.442 37.417 1.00 78.94 99 GLU A O 1
ATOM 810 N N . GLY A 1 100 ? -10.871 0.980 38.619 1.00 85.75 100 GLY A N 1
ATOM 811 C CA . GLY A 1 100 ? -10.870 -0.197 39.474 1.00 85.75 100 GLY A CA 1
ATOM 812 C C . GLY A 1 100 ? -9.942 -1.319 38.999 1.00 85.75 100 GLY A C 1
ATOM 813 O O . GLY A 1 100 ? -9.489 -1.395 37.856 1.00 85.75 100 GLY A O 1
ATOM 814 N N . MET A 1 101 ? -9.665 -2.251 39.916 1.00 89.19 101 MET A N 1
ATOM 815 C CA . MET A 1 101 ? -8.706 -3.343 39.693 1.00 89.19 101 MET A CA 1
ATOM 816 C C . MET A 1 101 ? -9.115 -4.316 38.576 1.00 89.19 101 MET A C 1
ATOM 818 O O . MET A 1 101 ? -8.252 -4.999 38.027 1.00 89.19 101 MET A O 1
ATOM 822 N N . ALA A 1 102 ? -10.398 -4.374 38.207 1.00 91.88 102 ALA A N 1
ATOM 823 C CA . ALA A 1 102 ? -10.881 -5.238 37.131 1.00 91.88 102 ALA A CA 1
ATOM 824 C C . ALA A 1 102 ? -10.264 -4.874 35.767 1.00 91.88 102 ALA A C 1
ATOM 826 O O . ALA A 1 102 ? -9.828 -5.770 35.039 1.00 91.88 102 ALA A O 1
ATOM 827 N N . SER A 1 103 ? -10.145 -3.577 35.450 1.00 90.31 103 SER A N 1
ATOM 828 C CA . SER A 1 103 ? -9.508 -3.105 34.212 1.00 90.31 103 SER A CA 1
ATOM 829 C C . SER A 1 103 ? -8.032 -3.501 34.165 1.00 90.31 103 SER A C 1
ATOM 831 O O . SER A 1 103 ? -7.570 -4.040 33.160 1.00 90.31 103 SER A O 1
ATOM 833 N N . VAL A 1 104 ? -7.305 -3.337 35.278 1.00 92.81 104 VAL A N 1
ATOM 834 C CA . VAL A 1 104 ? -5.890 -3.738 35.395 1.00 92.81 104 VAL A CA 1
ATOM 835 C C . VAL A 1 104 ? -5.716 -5.234 35.129 1.00 92.81 104 VAL A C 1
ATOM 837 O O . VAL A 1 104 ? -4.866 -5.628 34.331 1.00 92.81 104 VAL A O 1
ATOM 840 N N . VAL A 1 105 ? -6.535 -6.074 35.770 1.00 94.00 105 VAL A N 1
ATOM 841 C CA . VAL A 1 105 ? -6.472 -7.534 35.602 1.00 94.00 105 VAL A CA 1
ATOM 842 C C . VAL A 1 105 ? -6.784 -7.937 34.160 1.00 94.00 105 VAL A C 1
ATOM 844 O O . VAL A 1 105 ? -6.088 -8.788 33.612 1.00 94.00 105 VAL A O 1
ATOM 847 N N . SER A 1 106 ? -7.767 -7.299 33.519 1.00 93.81 106 SER A N 1
ATOM 848 C CA . SER A 1 106 ? -8.115 -7.547 32.113 1.00 93.81 106 SER A CA 1
ATOM 849 C C . SER A 1 106 ? -6.950 -7.241 31.159 1.00 93.81 106 SER A C 1
ATOM 851 O O . SER A 1 106 ? -6.620 -8.050 30.288 1.00 93.81 106 SER A O 1
ATOM 853 N N . GLN A 1 107 ? -6.265 -6.111 31.366 1.00 94.06 107 GLN A N 1
ATOM 854 C CA . GLN A 1 107 ? -5.094 -5.715 30.575 1.00 94.06 107 GLN A CA 1
ATOM 855 C C . GLN A 1 107 ? -3.932 -6.705 30.739 1.00 94.06 107 GLN A C 1
ATOM 857 O O . GLN A 1 107 ? -3.365 -7.169 29.748 1.00 94.06 107 GLN A O 1
ATOM 862 N N . ILE A 1 108 ? -3.626 -7.097 31.982 1.00 94.50 108 ILE A N 1
ATOM 863 C CA . ILE A 1 108 ? -2.593 -8.101 32.278 1.00 94.50 108 ILE A CA 1
ATOM 864 C C . ILE A 1 108 ? -2.948 -9.444 31.634 1.00 94.50 108 ILE A C 1
ATOM 866 O O . ILE A 1 108 ? -2.116 -10.040 30.953 1.00 94.50 108 ILE A O 1
ATOM 870 N N . PHE A 1 109 ? -4.189 -9.906 31.797 1.00 95.81 109 PHE A N 1
ATOM 871 C CA . PHE A 1 109 ? -4.654 -11.165 31.219 1.00 95.81 109 PHE A CA 1
ATOM 872 C C . PHE A 1 109 ? -4.526 -11.177 29.690 1.00 95.81 109 PHE A C 1
ATOM 874 O O . PHE A 1 109 ? -4.067 -12.161 29.108 1.00 95.81 109 PHE A O 1
ATOM 881 N N . SER A 1 110 ? -4.868 -10.065 29.037 1.00 95.50 110 SER A N 1
ATOM 882 C CA . SER A 1 110 ? -4.691 -9.899 27.594 1.00 95.50 110 SER A CA 1
ATOM 883 C C . SER A 1 110 ? -3.216 -10.013 27.187 1.00 95.50 110 SER A C 1
ATOM 885 O O . SER A 1 110 ? -2.895 -10.786 26.278 1.00 95.50 110 SER A O 1
ATOM 887 N N . HIS A 1 111 ? -2.313 -9.317 27.885 1.00 95.38 111 HIS A N 1
ATOM 888 C CA . HIS A 1 111 ? -0.874 -9.330 27.599 1.00 95.38 111 HIS A CA 1
ATOM 889 C C . HIS A 1 111 ? -0.218 -10.705 27.835 1.00 95.38 111 HIS A C 1
ATOM 891 O O . HIS A 1 111 ? 0.620 -11.123 27.041 1.00 95.38 111 HIS A O 1
ATOM 897 N N . LEU A 1 112 ? -0.668 -11.500 28.816 1.00 94.50 112 LEU A N 1
ATOM 898 C CA . LEU A 1 112 ? -0.172 -12.878 29.014 1.00 94.50 112 LEU A CA 1
ATOM 899 C C . LEU A 1 112 ? -0.333 -13.772 27.768 1.00 94.50 112 LEU A C 1
ATOM 901 O O . LEU A 1 112 ? 0.396 -14.747 27.589 1.00 94.50 112 LEU A O 1
ATOM 905 N N . SER A 1 113 ? -1.285 -13.445 26.891 1.00 94.62 113 SER A N 1
ATOM 906 C CA . SER A 1 113 ? -1.557 -14.174 25.648 1.00 94.62 113 SER A CA 1
ATOM 907 C C . SER A 1 113 ? -0.974 -13.509 24.389 1.00 94.62 113 SER A C 1
ATOM 909 O O . SER A 1 113 ? -1.361 -13.867 23.269 1.00 94.62 113 SER A O 1
ATOM 911 N N . VAL A 1 114 ? -0.016 -12.582 24.545 1.00 95.25 114 VAL A N 1
ATOM 912 C CA . VAL A 1 114 ? 0.566 -11.766 23.463 1.00 95.25 114 VAL A CA 1
ATOM 913 C C . VAL A 1 114 ? 1.054 -12.594 22.272 1.00 95.25 114 VAL A C 1
ATOM 915 O O . VAL A 1 114 ? 0.750 -12.267 21.131 1.00 95.25 114 VAL A O 1
ATOM 918 N N . THR A 1 115 ? 1.677 -13.755 22.493 1.00 95.00 115 THR A N 1
ATOM 919 C CA . THR A 1 115 ? 2.140 -14.635 21.403 1.00 95.00 115 THR A CA 1
ATOM 920 C C . THR A 1 115 ? 1.013 -15.054 20.453 1.00 95.00 115 THR A C 1
ATOM 922 O O . THR A 1 115 ? 1.197 -15.059 19.234 1.00 95.00 115 THR A O 1
ATOM 925 N N . LYS A 1 116 ? -0.171 -15.386 20.987 1.00 95.88 116 LYS A N 1
ATOM 926 C CA . LYS A 1 116 ? -1.339 -15.770 20.176 1.00 95.88 116 LYS A CA 1
ATOM 927 C C . LYS A 1 116 ? -1.954 -14.551 19.490 1.00 95.88 116 LYS A C 1
ATOM 929 O O . LYS A 1 116 ? -2.295 -14.629 18.310 1.00 95.88 116 LYS A O 1
ATOM 934 N N . LYS A 1 117 ? -2.035 -13.417 20.198 1.00 96.75 117 LYS A N 1
ATOM 935 C CA . LYS A 1 117 ? -2.485 -12.135 19.631 1.00 96.75 117 LYS A CA 1
ATOM 936 C C . LYS A 1 117 ? -1.609 -11.723 18.444 1.00 96.75 117 LYS A C 1
ATOM 938 O O . LYS A 1 117 ? -2.135 -11.363 17.396 1.00 96.75 117 LYS A O 1
ATOM 943 N N . ASN A 1 118 ? -0.294 -11.888 18.555 1.00 96.69 118 ASN A N 1
ATOM 944 C CA . ASN A 1 118 ? 0.666 -11.528 17.512 1.00 96.69 118 ASN A CA 1
ATOM 945 C C . ASN A 1 118 ? 0.453 -12.345 16.239 1.00 96.69 118 ASN A C 1
ATOM 947 O O . ASN A 1 118 ? 0.454 -11.787 15.144 1.00 96.69 118 ASN A O 1
ATOM 951 N N . GLN A 1 119 ? 0.195 -13.649 16.368 1.00 96.75 119 GLN A N 1
ATOM 952 C CA . GLN A 1 119 ? -0.145 -14.492 15.218 1.00 96.75 119 GLN A CA 1
ATOM 953 C C . GLN A 1 119 ? -1.448 -14.054 14.544 1.00 96.75 119 GLN A C 1
ATOM 955 O O . GLN A 1 119 ? -1.511 -14.015 13.316 1.00 96.75 119 GLN A O 1
ATOM 960 N N . LEU A 1 120 ? -2.476 -13.713 15.329 1.00 96.62 120 LEU A N 1
ATOM 961 C CA . LEU A 1 120 ? -3.750 -13.233 14.798 1.00 96.62 120 LEU A CA 1
ATOM 962 C C . LEU A 1 120 ? -3.576 -11.918 14.029 1.00 96.62 120 LEU A C 1
ATOM 964 O O . LEU A 1 120 ? -4.044 -11.817 12.898 1.00 96.62 120 LEU A O 1
ATOM 968 N N . ILE A 1 121 ? -2.880 -10.939 14.615 1.00 96.69 121 ILE A N 1
ATOM 969 C CA . ILE A 1 121 ? -2.654 -9.632 13.985 1.00 96.69 121 ILE A CA 1
ATOM 970 C C . ILE A 1 121 ? -1.844 -9.778 12.694 1.00 96.69 121 ILE A C 1
ATOM 972 O O . ILE A 1 121 ? -2.219 -9.192 11.684 1.00 96.69 121 ILE A O 1
ATOM 976 N N . ILE A 1 122 ? -0.788 -10.598 12.687 1.00 96.12 122 ILE A N 1
ATOM 977 C CA . ILE A 1 122 ? 0.007 -10.854 11.475 1.00 96.12 122 ILE A CA 1
ATOM 978 C C . ILE A 1 122 ? -0.865 -11.465 10.374 1.00 96.12 122 ILE A C 1
ATOM 980 O O . ILE A 1 122 ? -0.911 -10.927 9.272 1.00 96.12 122 ILE A O 1
ATOM 984 N N . LYS A 1 123 ? -1.621 -12.529 10.681 1.00 96.00 123 LYS A N 1
ATOM 985 C CA . LYS A 1 123 ? -2.511 -13.174 9.701 1.00 96.00 123 LYS A CA 1
ATOM 986 C C . LYS A 1 123 ? -3.586 -12.226 9.173 1.00 96.00 123 LYS A C 1
ATOM 988 O O . LYS A 1 123 ? -3.910 -12.276 7.990 1.00 96.00 123 LYS A O 1
ATOM 993 N N . LEU A 1 124 ? -4.133 -11.369 10.036 1.00 94.88 124 LEU A N 1
ATOM 994 C CA . LEU A 1 124 ? -5.124 -10.369 9.651 1.00 94.88 124 LEU A CA 1
ATOM 995 C C . LEU A 1 124 ? -4.527 -9.345 8.677 1.00 94.88 124 LEU A C 1
ATOM 997 O O . LEU A 1 124 ? -5.132 -9.062 7.645 1.00 94.88 124 LEU A O 1
ATOM 1001 N N . ILE A 1 125 ? -3.336 -8.824 8.984 1.00 93.56 125 ILE A N 1
ATOM 1002 C CA . ILE A 1 125 ? -2.616 -7.881 8.121 1.00 93.56 125 ILE A CA 1
ATOM 1003 C C . ILE A 1 125 ? -2.303 -8.526 6.764 1.00 93.56 125 ILE A C 1
ATOM 1005 O O . ILE A 1 125 ? -2.579 -7.915 5.733 1.00 93.56 125 ILE A O 1
ATOM 1009 N N . ASP A 1 126 ? -1.788 -9.758 6.760 1.00 92.62 126 ASP A N 1
ATOM 1010 C CA . ASP A 1 126 ? -1.426 -10.491 5.541 1.00 92.62 126 ASP A CA 1
ATOM 1011 C C . ASP A 1 126 ? -2.620 -10.722 4.627 1.00 92.62 126 ASP A C 1
ATOM 1013 O O . ASP A 1 126 ? -2.558 -10.443 3.429 1.00 92.62 126 ASP A O 1
ATOM 1017 N N . HIS A 1 127 ? -3.723 -11.203 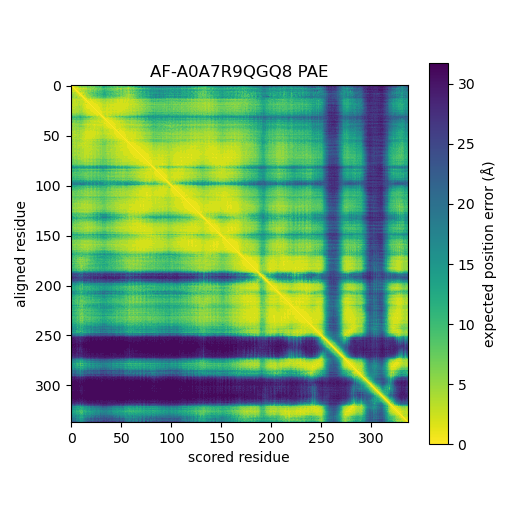5.198 1.00 92.25 127 HIS A N 1
ATOM 1018 C CA . HIS A 1 127 ? -4.926 -11.490 4.436 1.00 92.25 127 HIS A CA 1
ATOM 1019 C C . HIS A 1 127 ? -5.494 -10.218 3.800 1.00 92.25 127 HIS A C 1
ATOM 1021 O O . HIS A 1 127 ? -5.804 -10.211 2.612 1.00 92.25 127 HIS A O 1
ATOM 1027 N N . LEU A 1 128 ? -5.611 -9.133 4.569 1.00 89.81 128 LEU A N 1
ATOM 1028 C CA . LEU A 1 128 ? -6.219 -7.895 4.084 1.00 89.81 128 LEU A CA 1
ATOM 1029 C C . LEU A 1 128 ? -5.349 -7.194 3.047 1.00 89.81 128 LEU A C 1
ATOM 1031 O O . LEU A 1 128 ? -5.835 -6.859 1.972 1.00 89.81 128 LEU A O 1
ATOM 1035 N N . CYS A 1 129 ? -4.065 -7.002 3.346 1.00 85.44 129 CYS A N 1
ATOM 1036 C CA . CYS A 1 129 ? -3.176 -6.253 2.461 1.00 85.44 129 CYS A CA 1
ATOM 1037 C C . CYS A 1 129 ? -2.823 -7.043 1.190 1.00 85.44 129 CYS A C 1
ATOM 1039 O O . CYS A 1 129 ? -2.428 -6.439 0.198 1.00 85.44 129 CYS A O 1
ATOM 1041 N N . GLY A 1 130 ? -2.972 -8.374 1.205 1.00 82.56 130 GLY A N 1
ATOM 1042 C CA . GLY A 1 130 ? -2.779 -9.224 0.029 1.00 82.56 130 GLY A CA 1
ATOM 1043 C C . GLY A 1 130 ? -3.985 -9.307 -0.916 1.00 82.56 130 GLY A C 1
ATOM 1044 O O . GLY A 1 130 ? -3.784 -9.546 -2.102 1.00 82.56 130 GLY A O 1
ATOM 1045 N N . HIS A 1 131 ? -5.215 -9.116 -0.423 1.00 84.06 131 HIS A N 1
ATOM 1046 C CA . HIS A 1 131 ? -6.438 -9.331 -1.219 1.00 84.06 131 HIS A CA 1
ATOM 1047 C C . HIS A 1 131 ? -7.188 -8.042 -1.573 1.00 84.06 131 HIS A C 1
ATOM 1049 O O . HIS A 1 131 ? -7.883 -8.011 -2.585 1.00 84.06 131 HIS A O 1
ATOM 1055 N N . GLU A 1 132 ? -7.050 -6.975 -0.781 1.00 81.88 132 GLU A N 1
ATOM 1056 C CA . GLU A 1 132 ? -7.815 -5.738 -0.963 1.00 81.88 132 GLU A CA 1
ATOM 1057 C C . GLU A 1 132 ? -6.906 -4.579 -1.412 1.00 81.88 132 GLU A C 1
ATOM 1059 O O . GLU A 1 132 ? -6.280 -3.917 -0.576 1.00 81.88 132 GLU A O 1
ATOM 1064 N N . PRO A 1 133 ? -6.817 -4.276 -2.722 1.00 77.00 133 PRO A N 1
ATOM 1065 C CA . PRO A 1 133 ? -5.996 -3.169 -3.199 1.00 77.00 133 PRO A CA 1
ATOM 1066 C C . PRO A 1 133 ? -6.483 -1.821 -2.632 1.00 77.00 133 PRO A C 1
ATOM 1068 O O . PRO A 1 133 ? -7.681 -1.519 -2.577 1.00 77.00 133 PRO A O 1
ATOM 1071 N N . GLY A 1 134 ? -5.530 -0.998 -2.186 1.00 81.06 134 GLY A N 1
ATOM 1072 C CA . GLY A 1 134 ? -5.775 0.322 -1.591 1.00 81.06 134 GLY A CA 1
ATOM 1073 C C . GLY A 1 134 ? -6.202 0.312 -0.115 1.00 81.06 134 GLY A C 1
ATOM 1074 O O . GLY A 1 134 ? -6.236 1.371 0.506 1.00 81.06 134 GLY A O 1
ATOM 1075 N N . ILE A 1 135 ? -6.481 -0.852 0.497 1.00 85.25 135 ILE A N 1
ATOM 1076 C CA . ILE A 1 135 ? -6.807 -0.904 1.936 1.00 85.25 135 ILE A CA 1
ATOM 1077 C C . ILE A 1 135 ? -5.609 -0.499 2.803 1.00 85.25 135 ILE A C 1
ATOM 1079 O O . ILE A 1 135 ? -5.780 0.043 3.894 1.00 85.25 135 ILE A O 1
ATOM 1083 N N . THR A 1 136 ? -4.388 -0.748 2.326 1.00 86.06 136 THR A N 1
ATOM 1084 C CA . THR A 1 136 ? -3.169 -0.464 3.083 1.00 86.06 136 THR A CA 1
ATOM 1085 C C . THR A 1 136 ? -2.984 1.032 3.316 1.00 86.06 136 THR A C 1
ATOM 1087 O O . THR A 1 136 ? -2.650 1.427 4.432 1.00 86.06 136 THR A O 1
ATOM 1090 N N . ASP A 1 137 ? -3.300 1.869 2.326 1.00 86.75 137 ASP A N 1
ATOM 1091 C CA . ASP A 1 137 ? -3.259 3.332 2.460 1.00 86.75 137 ASP A CA 1
ATOM 1092 C C . ASP A 1 137 ? -4.276 3.812 3.498 1.00 86.75 137 ASP A C 1
ATOM 1094 O O . ASP A 1 137 ? -3.983 4.638 4.364 1.00 86.75 137 ASP A O 1
ATOM 1098 N N . GLU A 1 138 ? -5.466 3.214 3.480 1.00 88.69 138 GLU A N 1
ATOM 1099 C CA . GLU A 1 138 ? -6.539 3.475 4.435 1.00 88.69 138 GLU A CA 1
ATOM 1100 C C . GLU A 1 138 ? -6.201 3.026 5.876 1.00 88.69 138 GLU A C 1
ATOM 1102 O O . GLU A 1 138 ? -6.708 3.603 6.850 1.00 88.69 138 GLU A O 1
ATOM 1107 N N . LEU A 1 139 ? -5.353 2.003 6.026 1.00 90.88 139 LEU A N 1
ATOM 1108 C CA . LEU A 1 139 ? -4.861 1.471 7.303 1.00 90.88 139 LEU A CA 1
ATOM 1109 C C . LEU A 1 139 ? -3.496 2.043 7.718 1.00 90.88 139 LEU A C 1
ATOM 1111 O O . LEU A 1 139 ? -3.033 1.760 8.823 1.00 90.88 139 LEU A O 1
ATOM 1115 N N . SER A 1 140 ? -2.872 2.880 6.891 1.00 92.56 140 SER A N 1
ATOM 1116 C CA . SER A 1 140 ? -1.511 3.388 7.096 1.00 92.56 140 SER A CA 1
ATOM 1117 C C . SER A 1 140 ? -1.283 3.977 8.492 1.00 92.56 140 SER A C 1
ATOM 1119 O O . SER A 1 140 ? -0.295 3.658 9.148 1.00 92.56 140 SER A O 1
ATOM 1121 N N . SER A 1 141 ? -2.223 4.780 8.998 1.00 93.94 141 SER A N 1
ATOM 1122 C CA . SER A 1 141 ? -2.142 5.387 10.333 1.00 93.94 141 SER A CA 1
ATOM 1123 C C . SER A 1 141 ? -2.063 4.346 11.461 1.00 93.94 141 SER A C 1
ATOM 1125 O O . SER A 1 141 ? -1.201 4.453 12.334 1.00 93.94 141 SER A O 1
ATOM 1127 N N . ILE A 1 142 ? -2.908 3.306 11.431 1.00 94.50 142 ILE A N 1
ATOM 1128 C CA . ILE A 1 142 ? -2.919 2.282 12.487 1.00 94.50 142 ILE A CA 1
ATOM 1129 C C . ILE A 1 142 ? -1.736 1.313 12.347 1.00 94.50 142 ILE A C 1
ATOM 1131 O O . ILE A 1 142 ? -1.168 0.882 13.348 1.00 94.50 142 ILE A O 1
ATOM 1135 N N . LEU A 1 143 ? -1.307 1.024 11.114 1.00 94.75 143 LEU A N 1
ATOM 1136 C CA . LEU A 1 143 ? -0.104 0.233 10.854 1.00 94.75 143 LEU A CA 1
ATOM 1137 C C . LEU A 1 143 ? 1.152 0.962 11.340 1.00 94.75 143 LEU A C 1
ATOM 1139 O O . LEU A 1 143 ? 2.006 0.338 11.961 1.00 94.75 143 LEU A O 1
ATOM 1143 N N . ASN A 1 144 ? 1.243 2.282 11.143 1.00 95.12 144 ASN A N 1
ATOM 1144 C CA . ASN A 1 144 ? 2.342 3.086 11.679 1.00 95.12 144 ASN A CA 1
ATOM 1145 C C . ASN A 1 144 ? 2.394 3.009 13.209 1.00 95.12 144 ASN A C 1
ATOM 1147 O O . ASN A 1 144 ? 3.474 2.817 13.764 1.00 95.12 144 ASN A O 1
ATOM 1151 N N . ALA A 1 145 ? 1.244 3.054 13.888 1.00 95.50 145 ALA A N 1
ATOM 1152 C CA . ALA A 1 145 ? 1.181 2.883 15.339 1.00 95.50 145 ALA A CA 1
ATOM 1153 C C . ALA A 1 145 ? 1.695 1.502 15.802 1.00 95.50 145 ALA A C 1
ATOM 1155 O O . ALA A 1 145 ? 2.396 1.426 16.811 1.00 95.50 145 ALA A O 1
ATOM 1156 N N . LEU A 1 146 ? 1.454 0.422 15.041 1.00 95.44 146 LEU A N 1
ATOM 1157 C CA . LEU A 1 146 ? 2.060 -0.891 15.324 1.00 95.44 146 LEU A CA 1
ATOM 1158 C C . LEU A 1 146 ? 3.589 -0.869 15.233 1.00 95.44 146 LEU A C 1
ATOM 1160 O O . LEU A 1 146 ? 4.250 -1.578 15.990 1.00 95.44 146 LEU A O 1
ATOM 1164 N N . THR A 1 147 ? 4.165 -0.068 14.329 1.00 95.12 147 THR A N 1
ATOM 1165 C CA . THR A 1 147 ? 5.628 -0.010 14.152 1.00 95.12 147 THR A CA 1
ATOM 1166 C C . THR A 1 147 ? 6.372 0.649 15.316 1.00 95.12 147 THR A C 1
ATOM 1168 O O . THR A 1 147 ? 7.594 0.526 15.391 1.00 95.12 147 THR A O 1
ATOM 1171 N N . ILE A 1 148 ? 5.657 1.341 16.212 1.00 93.88 148 ILE A N 1
ATOM 1172 C CA . ILE A 1 148 ? 6.226 2.009 17.392 1.00 93.88 148 ILE A CA 1
ATOM 1173 C C . ILE A 1 148 ? 6.505 0.999 18.521 1.00 93.88 148 ILE A C 1
ATOM 1175 O O . ILE A 1 148 ? 7.344 1.255 19.384 1.00 93.88 148 ILE A O 1
ATOM 1179 N N . LEU A 1 149 ? 5.843 -0.165 18.514 1.00 92.88 149 LEU A N 1
ATOM 1180 C CA . LEU A 1 149 ? 6.066 -1.218 19.508 1.00 92.88 149 LEU A CA 1
ATOM 1181 C C . LEU A 1 149 ? 7.499 -1.762 19.389 1.00 92.88 149 LEU A C 1
ATOM 1183 O O . LEU A 1 149 ? 7.895 -2.261 18.335 1.00 92.88 149 LEU A O 1
ATOM 1187 N N . ASN A 1 150 ? 8.275 -1.677 20.473 1.00 89.75 150 ASN A N 1
ATOM 1188 C CA . ASN A 1 150 ? 9.723 -1.922 20.461 1.00 89.75 150 ASN A CA 1
ATOM 1189 C C . ASN A 1 150 ? 10.163 -3.154 21.270 1.00 89.75 150 ASN A C 1
ATOM 1191 O O . ASN A 1 150 ? 11.327 -3.550 21.209 1.00 89.75 150 ASN A O 1
ATOM 1195 N N . LYS A 1 151 ? 9.251 -3.785 22.017 1.00 90.25 151 LYS A N 1
ATOM 1196 C CA . LYS A 1 151 ? 9.538 -5.017 22.760 1.00 90.25 151 LYS A CA 1
ATOM 1197 C C . LYS A 1 151 ? 9.757 -6.206 21.825 1.00 90.25 151 LYS A C 1
ATOM 1199 O O . LYS A 1 151 ? 9.052 -6.369 20.831 1.00 90.25 151 LYS A O 1
ATOM 1204 N N . ALA A 1 152 ? 10.681 -7.092 22.207 1.00 91.31 152 ALA A N 1
ATOM 1205 C CA . ALA A 1 152 ? 11.006 -8.308 21.456 1.00 91.31 152 ALA A CA 1
ATOM 1206 C C . ALA A 1 152 ? 9.778 -9.205 21.204 1.00 91.31 152 ALA A C 1
ATOM 1208 O O . ALA A 1 152 ? 9.659 -9.804 20.138 1.00 91.31 152 ALA A O 1
ATOM 1209 N N . GLU A 1 153 ? 8.837 -9.240 22.150 1.00 91.50 153 GLU A N 1
ATOM 1210 C CA . GLU A 1 153 ? 7.577 -9.986 22.045 1.00 91.50 153 GLU A CA 1
ATOM 1211 C C . GLU A 1 153 ? 6.747 -9.541 20.832 1.00 91.50 153 GLU A C 1
ATOM 1213 O O . GLU A 1 153 ? 6.236 -10.380 20.088 1.00 91.50 153 GLU A O 1
ATOM 1218 N N . ASN A 1 154 ? 6.702 -8.229 20.573 1.00 94.06 154 ASN A N 1
ATOM 1219 C CA . ASN A 1 154 ? 5.884 -7.597 19.532 1.00 94.06 154 ASN A CA 1
ATOM 1220 C C . ASN A 1 154 ? 6.671 -7.295 18.249 1.00 94.06 154 ASN A C 1
ATOM 1222 O O . ASN A 1 154 ? 6.087 -6.879 17.247 1.00 94.06 154 ASN A O 1
ATOM 1226 N N . ALA A 1 155 ? 7.981 -7.557 18.244 1.00 93.81 155 ALA A N 1
ATOM 1227 C CA . ALA A 1 155 ? 8.883 -7.223 17.146 1.00 93.81 155 ALA A CA 1
ATOM 1228 C C . ALA A 1 155 ? 8.436 -7.814 15.802 1.00 93.81 155 ALA A C 1
ATOM 1230 O O . ALA A 1 155 ? 8.533 -7.148 14.775 1.00 93.81 155 ALA A O 1
ATOM 1231 N N . LYS A 1 156 ? 7.886 -9.036 15.794 1.00 95.94 156 LYS A N 1
ATOM 1232 C CA . LYS A 1 156 ? 7.374 -9.670 14.565 1.00 95.94 156 LYS A CA 1
ATOM 1233 C C . LYS A 1 156 ? 6.188 -8.910 13.967 1.00 95.94 156 LYS A C 1
ATOM 1235 O O . LYS A 1 156 ? 6.120 -8.752 12.753 1.00 95.94 156 LYS A O 1
ATOM 1240 N N . VAL A 1 157 ? 5.278 -8.424 14.812 1.00 96.69 157 VAL A N 1
ATOM 1241 C CA . VAL A 1 157 ? 4.108 -7.643 14.382 1.00 96.69 157 VAL A CA 1
ATOM 1242 C C . VAL A 1 157 ? 4.555 -6.286 13.845 1.00 96.69 157 VAL A C 1
ATOM 1244 O O . VAL A 1 157 ? 4.162 -5.905 12.745 1.00 96.69 157 VAL A O 1
ATOM 1247 N N . ALA A 1 158 ? 5.421 -5.589 14.586 1.00 96.31 158 ALA A N 1
ATOM 1248 C CA . ALA A 1 158 ? 5.962 -4.292 14.188 1.00 96.31 158 ALA A CA 1
ATOM 1249 C C . ALA A 1 158 ? 6.746 -4.379 12.867 1.00 96.31 158 ALA A C 1
ATOM 1251 O O . ALA A 1 158 ? 6.542 -3.564 11.964 1.00 96.31 158 ALA A O 1
ATOM 1252 N N . LEU A 1 159 ? 7.591 -5.407 12.719 1.00 95.94 159 LEU A N 1
ATOM 1253 C CA . LEU A 1 159 ? 8.330 -5.674 11.487 1.00 95.94 159 LEU A CA 1
ATOM 1254 C C . LEU A 1 159 ? 7.377 -5.932 10.322 1.00 95.94 159 LEU A C 1
ATOM 1256 O O . LEU A 1 159 ? 7.565 -5.366 9.246 1.00 95.94 159 LEU A O 1
ATOM 1260 N N . ARG A 1 160 ? 6.338 -6.747 10.531 1.00 95.69 160 ARG A N 1
ATOM 1261 C CA . ARG A 1 160 ? 5.388 -7.059 9.466 1.00 95.69 160 ARG A CA 1
ATOM 1262 C C . ARG A 1 160 ? 4.589 -5.835 9.026 1.00 95.69 160 ARG A C 1
ATOM 1264 O O . ARG A 1 160 ? 4.478 -5.593 7.828 1.00 95.69 160 ARG A O 1
ATOM 1271 N N . ALA A 1 161 ? 4.103 -5.029 9.971 1.00 95.38 161 ALA A N 1
ATOM 1272 C CA . ALA A 1 161 ? 3.431 -3.766 9.670 1.00 95.38 161 ALA A CA 1
ATOM 1273 C C . ALA A 1 161 ? 4.337 -2.826 8.856 1.00 95.38 161 ALA A C 1
ATOM 1275 O O . ALA A 1 161 ? 3.892 -2.240 7.871 1.00 95.38 161 ALA A O 1
ATOM 1276 N N . ARG A 1 162 ? 5.630 -2.744 9.204 1.00 95.12 162 ARG A N 1
ATOM 1277 C CA . ARG A 1 162 ? 6.613 -1.951 8.455 1.00 95.12 162 ARG A CA 1
ATOM 1278 C C . ARG A 1 162 ? 6.846 -2.486 7.040 1.00 95.12 162 ARG A C 1
ATOM 1280 O O . ARG A 1 162 ? 6.859 -1.694 6.107 1.00 95.12 162 ARG A O 1
ATOM 1287 N N . GLN A 1 163 ? 6.993 -3.800 6.861 1.00 93.75 163 GLN A N 1
ATOM 1288 C CA . GLN A 1 163 ? 7.127 -4.414 5.531 1.00 93.75 163 GLN A CA 1
ATOM 1289 C C . GLN A 1 163 ? 5.927 -4.095 4.638 1.00 93.75 163 GLN A C 1
ATOM 1291 O O . GLN A 1 163 ? 6.102 -3.742 3.477 1.00 93.75 163 GLN A O 1
ATOM 1296 N N . VAL A 1 164 ? 4.718 -4.185 5.195 1.00 92.75 164 VAL A N 1
ATOM 1297 C CA . VAL A 1 164 ? 3.480 -3.878 4.478 1.00 92.75 164 VAL A CA 1
ATOM 1298 C C . VAL A 1 164 ? 3.416 -2.401 4.085 1.00 92.75 164 VAL A C 1
ATOM 1300 O O . VAL A 1 164 ? 3.135 -2.101 2.929 1.00 92.75 164 VAL A O 1
ATOM 1303 N N . LEU A 1 165 ? 3.753 -1.485 4.997 1.00 92.31 165 LEU A N 1
ATOM 1304 C CA . LEU A 1 165 ? 3.826 -0.048 4.704 1.00 92.31 165 LEU A CA 1
ATOM 1305 C C . LEU A 1 165 ? 4.844 0.277 3.601 1.00 92.31 165 LEU A C 1
ATOM 1307 O O . LEU A 1 165 ? 4.542 1.065 2.712 1.00 92.31 165 LEU A O 1
ATOM 1311 N N . ILE A 1 166 ? 6.020 -0.360 3.626 1.00 90.62 166 ILE A N 1
ATOM 1312 C CA . ILE A 1 166 ? 7.030 -0.209 2.568 1.00 90.62 166 ILE A CA 1
ATOM 1313 C C . ILE A 1 166 ? 6.485 -0.737 1.238 1.00 90.62 166 ILE A C 1
ATOM 1315 O O . ILE A 1 166 ? 6.585 -0.056 0.223 1.00 90.62 166 ILE A O 1
ATOM 1319 N N . SER A 1 167 ? 5.865 -1.922 1.238 1.00 86.50 167 SER A N 1
ATOM 1320 C CA . SER A 1 167 ? 5.308 -2.511 0.016 1.00 86.50 167 SER A CA 1
ATOM 1321 C C . SER A 1 167 ? 4.158 -1.692 -0.574 1.00 86.50 167 SER A C 1
ATOM 1323 O O . SER A 1 167 ? 4.030 -1.631 -1.788 1.00 86.50 167 SER A O 1
ATOM 1325 N N . ALA A 1 168 ? 3.363 -1.021 0.264 1.00 86.06 168 ALA A N 1
ATOM 1326 C CA . ALA A 1 168 ? 2.255 -0.180 -0.181 1.00 86.06 168 ALA A CA 1
ATOM 1327 C C . ALA A 1 168 ? 2.713 1.102 -0.876 1.00 86.06 168 ALA A C 1
ATOM 1329 O O . ALA A 1 168 ? 1.985 1.637 -1.705 1.00 86.06 168 ALA A O 1
ATOM 1330 N N . HIS A 1 169 ? 3.926 1.577 -0.577 1.00 82.62 169 HIS A N 1
ATOM 1331 C CA . HIS A 1 169 ? 4.500 2.706 -1.299 1.00 82.62 169 HIS A CA 1
ATOM 1332 C C . HIS A 1 169 ? 4.779 2.366 -2.770 1.00 82.62 169 HIS A C 1
ATOM 1334 O O . HIS A 1 169 ? 4.769 3.254 -3.621 1.00 82.62 169 HIS A O 1
ATOM 1340 N N . GLN A 1 170 ? 5.004 1.086 -3.089 1.00 81.88 170 GLN A N 1
ATOM 1341 C CA . GLN A 1 170 ? 5.152 0.649 -4.467 1.00 81.88 170 GLN A CA 1
ATOM 1342 C C . GLN A 1 170 ? 3.770 0.392 -5.088 1.00 81.88 170 GLN A C 1
ATOM 1344 O O . GLN A 1 170 ? 3.026 -0.465 -4.603 1.00 81.88 170 GLN A O 1
ATOM 1349 N N . PRO A 1 171 ? 3.418 1.074 -6.192 1.00 82.81 171 PRO A N 1
ATOM 1350 C CA . PRO A 1 171 ? 2.144 0.828 -6.842 1.00 82.81 171 PRO A CA 1
ATOM 1351 C C . PRO A 1 171 ? 2.054 -0.621 -7.364 1.00 82.81 171 PRO A C 1
ATOM 1353 O O . PRO A 1 171 ? 3.050 -1.175 -7.854 1.00 82.81 171 PRO A O 1
ATOM 1356 N N . PRO A 1 172 ? 0.857 -1.238 -7.304 1.00 83.50 172 PRO A N 1
ATOM 1357 C CA . PRO A 1 172 ? 0.599 -2.558 -7.863 1.00 83.50 172 PRO A CA 1
ATOM 1358 C C . PRO A 1 172 ? 1.065 -2.691 -9.313 1.00 83.50 172 PRO A C 1
ATOM 1360 O O . PRO A 1 172 ? 0.993 -1.739 -10.092 1.00 83.50 172 PRO A O 1
ATOM 1363 N N . PHE A 1 173 ? 1.470 -3.906 -9.691 1.00 88.00 173 PHE A N 1
ATOM 1364 C CA . PHE A 1 173 ? 1.957 -4.221 -11.036 1.00 88.00 173 PHE A CA 1
ATOM 1365 C C . PHE A 1 173 ? 1.030 -3.698 -12.146 1.00 88.00 173 PHE A C 1
ATOM 1367 O O . PHE A 1 173 ? 1.492 -3.000 -13.041 1.00 88.00 173 PHE A O 1
ATOM 1374 N N . ALA A 1 174 ? -0.279 -3.959 -12.053 1.00 88.62 174 ALA A N 1
ATOM 1375 C CA . ALA A 1 174 ? -1.249 -3.540 -13.068 1.00 88.62 174 ALA A CA 1
ATOM 1376 C C . ALA A 1 174 ? -1.331 -2.011 -13.232 1.00 88.62 174 ALA A C 1
ATOM 1378 O O . ALA A 1 174 ? -1.447 -1.515 -14.348 1.00 88.62 174 ALA A O 1
ATOM 1379 N N . LEU A 1 175 ? -1.222 -1.248 -12.137 1.00 88.50 175 LEU A N 1
ATOM 1380 C CA . LEU A 1 175 ? -1.209 0.216 -12.211 1.00 88.50 175 LEU A CA 1
ATOM 1381 C C . LEU A 1 175 ? 0.088 0.731 -12.834 1.00 88.50 175 LEU A C 1
ATOM 1383 O O . LEU A 1 175 ? 0.035 1.635 -13.662 1.00 88.50 175 LEU A O 1
ATOM 1387 N N . ARG A 1 176 ? 1.235 0.130 -12.494 1.00 91.81 176 ARG A N 1
ATOM 1388 C CA . ARG A 1 176 ? 2.521 0.466 -13.125 1.00 91.81 176 ARG A CA 1
ATOM 1389 C C . ARG A 1 176 ? 2.529 0.139 -14.614 1.00 91.81 176 ARG A C 1
ATOM 1391 O O . ARG A 1 176 ? 2.992 0.961 -15.395 1.00 91.81 176 ARG A O 1
ATOM 1398 N N . HIS A 1 177 ? 1.965 -1.005 -15.002 1.00 92.69 177 HIS A N 1
ATOM 1399 C CA . HIS A 1 177 ? 1.754 -1.368 -16.401 1.00 92.69 177 HIS A CA 1
ATOM 1400 C C . HIS A 1 177 ? 0.929 -0.296 -17.120 1.00 92.69 177 HIS A C 1
ATOM 1402 O O . HIS A 1 177 ? 1.422 0.313 -18.061 1.00 92.69 177 HIS A O 1
ATOM 1408 N N . ASN A 1 178 ? -0.266 0.028 -16.621 1.00 93.06 178 ASN A N 1
ATOM 1409 C CA . ASN A 1 178 ? -1.129 1.037 -17.243 1.00 93.06 178 ASN A CA 1
ATOM 1410 C C . ASN A 1 178 ? -0.477 2.428 -17.292 1.00 93.06 178 ASN A C 1
ATOM 1412 O O . ASN A 1 178 ? -0.643 3.164 -18.261 1.00 93.06 178 ASN A O 1
ATOM 1416 N N . GLN A 1 179 ? 0.279 2.803 -16.258 1.00 92.81 179 GLN A N 1
ATOM 1417 C CA . GLN A 1 179 ? 1.003 4.071 -16.222 1.00 92.81 179 GLN A CA 1
ATOM 1418 C C . GLN A 1 179 ? 2.104 4.120 -17.285 1.00 92.81 179 GLN A C 1
ATOM 1420 O O . GLN A 1 179 ? 2.216 5.113 -18.001 1.00 92.81 179 GLN A O 1
ATOM 1425 N N . MET A 1 180 ? 2.909 3.062 -17.400 1.00 92.81 180 MET A N 1
ATOM 1426 C CA . MET A 1 180 ? 3.938 2.966 -18.435 1.00 92.81 180 MET A CA 1
ATOM 1427 C C . MET A 1 180 ? 3.321 2.952 -19.833 1.00 92.81 180 MET A C 1
ATOM 1429 O O . MET A 1 180 ? 3.808 3.662 -20.708 1.00 92.81 180 MET A O 1
ATOM 1433 N N . GLU A 1 181 ? 2.225 2.219 -20.030 1.00 92.44 181 GLU A N 1
ATOM 1434 C CA . GLU A 1 181 ? 1.479 2.194 -21.289 1.00 92.44 181 GLU A CA 1
ATOM 1435 C C . GLU A 1 181 ? 0.968 3.590 -21.656 1.00 92.44 181 GLU A C 1
ATOM 1437 O O . GLU A 1 181 ? 1.208 4.061 -22.764 1.00 92.44 181 GLU A O 1
ATOM 1442 N N . SER A 1 182 ? 0.357 4.307 -20.709 1.00 91.12 182 SER A N 1
ATOM 1443 C CA . SER A 1 182 ? -0.087 5.687 -20.920 1.00 91.12 182 SER A CA 1
ATOM 1444 C C . SER A 1 182 ? 1.069 6.618 -21.285 1.00 91.12 182 SER A C 1
ATOM 1446 O O . SER A 1 182 ? 0.882 7.489 -22.130 1.00 91.12 182 SER A O 1
ATOM 1448 N N . ILE A 1 183 ? 2.248 6.450 -20.675 1.00 90.62 183 ILE A N 1
ATOM 1449 C CA . ILE A 1 183 ? 3.443 7.233 -21.016 1.00 90.62 183 ILE A CA 1
ATOM 1450 C C . ILE A 1 183 ? 3.877 6.929 -22.452 1.00 90.62 183 ILE A C 1
ATOM 1452 O O . ILE A 1 183 ? 4.050 7.863 -23.235 1.00 90.62 183 ILE A O 1
ATOM 1456 N N . PHE A 1 184 ? 3.999 5.649 -22.817 1.00 90.62 184 PHE A N 1
ATOM 1457 C CA . PHE A 1 184 ? 4.372 5.249 -24.173 1.00 90.62 184 PHE A CA 1
ATOM 1458 C C . PHE A 1 184 ? 3.381 5.770 -25.211 1.00 90.62 184 PHE A C 1
ATOM 1460 O O . PHE A 1 184 ? 3.804 6.357 -26.198 1.00 90.62 184 PHE A O 1
ATOM 1467 N N . LEU A 1 185 ? 2.078 5.611 -24.979 1.00 88.88 185 LEU A N 1
ATOM 1468 C CA . LEU A 1 185 ? 1.047 6.093 -25.896 1.00 88.88 185 LEU A CA 1
ATOM 1469 C C . LEU A 1 185 ? 1.018 7.623 -25.982 1.00 88.88 185 LEU A C 1
ATOM 1471 O O . LEU A 1 185 ? 0.806 8.150 -27.063 1.00 88.88 185 LEU A O 1
ATOM 1475 N N . SER A 1 186 ? 1.278 8.342 -24.884 1.00 86.00 186 SER A N 1
ATOM 1476 C CA . SER A 1 186 ? 1.339 9.813 -24.905 1.00 86.00 186 SER A CA 1
ATOM 1477 C C . SER A 1 186 ? 2.561 10.369 -25.637 1.00 86.00 186 SER A C 1
ATOM 1479 O O . SER A 1 186 ? 2.496 11.467 -26.171 1.00 86.00 186 SER A O 1
ATOM 1481 N N . ALA A 1 187 ? 3.664 9.614 -25.678 1.00 82.44 187 ALA A N 1
ATOM 1482 C CA . ALA A 1 187 ? 4.856 9.983 -26.439 1.00 82.44 187 ALA A CA 1
ATOM 1483 C C . ALA A 1 187 ? 4.697 9.730 -27.951 1.00 82.44 187 ALA A C 1
ATOM 1485 O O . ALA A 1 187 ? 5.552 10.140 -28.734 1.00 82.44 187 ALA A O 1
ATOM 1486 N N . ILE A 1 188 ? 3.635 9.022 -28.350 1.00 76.44 188 ILE A N 1
ATOM 1487 C CA . ILE A 1 188 ? 3.337 8.651 -29.731 1.00 76.44 188 ILE A CA 1
ATOM 1488 C C . ILE A 1 188 ? 2.098 9.442 -30.149 1.00 76.44 188 ILE A C 1
ATOM 1490 O O . ILE A 1 188 ? 0.972 8.956 -30.034 1.00 76.44 188 ILE A O 1
ATOM 1494 N N . ASP A 1 189 ? 2.290 10.670 -30.626 1.00 68.88 189 ASP A N 1
ATOM 1495 C CA . ASP A 1 189 ? 1.200 11.365 -31.301 1.00 68.88 189 ASP A CA 1
ATOM 1496 C C . ASP A 1 189 ? 0.925 10.650 -32.634 1.00 68.88 189 ASP A C 1
ATOM 1498 O O . ASP A 1 189 ? 1.796 10.489 -33.487 1.00 68.88 189 ASP A O 1
ATOM 1502 N N . ILE A 1 190 ? -0.296 10.144 -32.791 1.00 56.81 190 ILE A N 1
ATOM 1503 C CA . ILE A 1 190 ? -0.729 9.420 -33.992 1.00 56.81 190 ILE A CA 1
ATOM 1504 C C . ILE A 1 190 ? -0.898 10.394 -35.176 1.00 56.81 190 ILE A C 1
ATOM 1506 O O . ILE A 1 190 ? -0.893 9.959 -36.328 1.00 56.81 190 ILE A O 1
ATOM 1510 N N . TYR A 1 191 ? -1.018 11.701 -34.910 1.00 56.88 191 TYR A N 1
ATOM 1511 C CA . TYR A 1 191 ? -1.302 12.731 -35.913 1.00 56.88 191 TYR A CA 1
ATOM 1512 C C . TYR A 1 191 ? -0.132 13.681 -36.178 1.00 56.88 191 TYR A C 1
ATOM 1514 O O . TYR A 1 191 ? -0.043 14.238 -37.273 1.00 56.88 191 TYR A O 1
ATOM 1522 N N . SER A 1 192 ? 0.783 13.823 -35.222 1.00 54.00 192 SER A N 1
ATOM 1523 C CA . SER A 1 192 ? 2.021 14.579 -35.393 1.00 54.00 192 SER A CA 1
ATOM 1524 C C . SER A 1 192 ? 3.168 13.585 -35.503 1.00 54.00 192 SER A C 1
ATOM 1526 O O . SER A 1 192 ? 3.466 12.865 -34.560 1.00 54.00 192 SER A O 1
ATOM 1528 N N . HIS A 1 193 ? 3.862 13.540 -36.636 1.00 54.81 193 HIS A N 1
ATOM 1529 C CA . HIS A 1 193 ? 5.079 12.731 -36.805 1.00 54.81 193 HIS A CA 1
ATOM 1530 C C . HIS A 1 193 ? 6.269 13.216 -35.939 1.00 54.81 193 HIS A C 1
ATOM 1532 O O . HIS A 1 193 ? 7.421 12.893 -36.227 1.00 54.81 193 HIS A O 1
ATOM 1538 N N . GLU A 1 194 ? 6.006 13.994 -34.889 1.00 53.47 194 GLU A N 1
ATOM 1539 C CA . GLU A 1 194 ? 6.981 14.524 -33.949 1.00 53.47 194 GLU A CA 1
ATOM 1540 C C . GLU A 1 194 ? 6.980 13.650 -32.690 1.00 53.47 194 GLU A C 1
ATOM 1542 O O . GLU A 1 194 ? 6.046 13.656 -31.892 1.00 53.47 194 GLU A O 1
ATOM 1547 N N . PHE A 1 195 ? 8.040 12.859 -32.521 1.00 63.19 195 PHE A N 1
ATOM 1548 C CA . PHE A 1 195 ? 8.291 12.149 -31.271 1.00 63.19 195 PHE A CA 1
ATOM 1549 C C . PHE A 1 195 ? 8.738 13.154 -30.214 1.00 63.19 195 PHE A C 1
ATOM 1551 O O . PHE A 1 195 ? 9.727 13.854 -30.428 1.00 63.19 195 PHE A O 1
ATOM 1558 N N . GLU A 1 196 ? 8.069 13.193 -29.060 1.00 66.31 196 GLU A N 1
ATOM 1559 C CA . GLU A 1 196 ? 8.495 14.040 -27.946 1.00 66.31 196 GLU A CA 1
ATOM 1560 C C . GLU A 1 196 ? 9.401 13.247 -26.976 1.00 66.31 196 GLU A C 1
ATOM 1562 O O . GLU A 1 196 ? 8.911 12.534 -26.089 1.00 66.31 196 GLU A O 1
ATOM 1567 N N . PRO A 1 197 ? 10.743 13.353 -27.083 1.00 69.62 197 PRO A N 1
ATOM 1568 C CA . PRO A 1 197 ? 11.672 12.565 -26.262 1.00 69.62 197 PRO A CA 1
ATOM 1569 C C . PRO A 1 197 ? 11.574 12.898 -24.765 1.00 69.62 197 PRO A C 1
ATOM 1571 O O . PRO A 1 197 ? 11.902 12.072 -23.910 1.00 69.62 197 PRO A O 1
ATOM 1574 N N . ASN A 1 198 ? 11.074 14.091 -24.433 1.00 76.94 198 ASN A N 1
ATOM 1575 C CA . ASN A 1 198 ? 10.939 14.578 -23.062 1.00 76.94 198 ASN A CA 1
ATOM 1576 C C . ASN A 1 198 ? 9.994 13.714 -22.218 1.00 76.94 198 ASN A C 1
ATOM 1578 O O . ASN A 1 198 ? 10.187 13.580 -21.008 1.00 76.94 198 ASN A O 1
ATOM 1582 N N . VAL A 1 199 ? 8.994 13.091 -22.846 1.00 84.19 199 VAL A N 1
ATOM 1583 C CA . VAL A 1 199 ? 8.025 12.239 -22.150 1.00 84.19 199 VAL A CA 1
ATOM 1584 C C . VAL A 1 199 ? 8.668 10.912 -21.737 1.00 84.19 199 VAL A C 1
ATOM 1586 O O . VAL A 1 199 ? 8.500 10.476 -20.596 1.00 84.19 199 VAL A O 1
ATOM 1589 N N . LEU A 1 200 ? 9.478 10.308 -22.615 1.00 87.19 200 LEU A N 1
ATOM 1590 C CA . LEU A 1 200 ? 10.183 9.048 -22.345 1.00 87.19 200 LEU A CA 1
ATOM 1591 C C . LEU A 1 200 ? 11.339 9.210 -21.348 1.00 87.19 200 LEU A C 1
ATOM 1593 O O . LEU A 1 200 ? 11.644 8.267 -20.614 1.00 87.19 200 LEU A O 1
ATOM 1597 N N . ASN A 1 201 ? 11.923 10.408 -21.237 1.00 87.56 201 ASN A N 1
ATOM 1598 C CA . ASN A 1 201 ? 12.926 10.712 -20.209 1.00 87.56 201 ASN A CA 1
ATOM 1599 C C . ASN A 1 201 ? 12.408 10.451 -18.787 1.00 87.56 201 ASN A C 1
ATOM 1601 O O . ASN A 1 201 ? 13.184 10.039 -17.924 1.00 87.56 201 ASN A O 1
ATOM 1605 N N . LYS A 1 202 ? 11.092 10.582 -18.550 1.00 89.19 202 LYS A N 1
ATOM 1606 C CA . LYS A 1 202 ? 10.473 10.217 -17.265 1.00 89.19 202 LYS A CA 1
ATOM 1607 C C . LYS A 1 202 ? 10.681 8.742 -16.921 1.00 89.19 202 LYS A C 1
ATOM 1609 O O . LYS A 1 202 ? 10.868 8.427 -15.753 1.00 89.19 202 LYS A O 1
ATOM 1614 N N . LEU A 1 203 ? 10.658 7.841 -17.908 1.00 90.81 203 LEU A N 1
ATOM 1615 C CA . LEU A 1 203 ? 10.918 6.412 -17.695 1.00 90.81 203 LEU A CA 1
ATOM 1616 C C . LEU A 1 203 ? 12.413 6.123 -17.558 1.00 90.81 203 LEU A C 1
ATOM 1618 O O . LEU A 1 203 ? 12.801 5.325 -16.705 1.00 90.81 203 LEU A O 1
ATOM 1622 N N . ILE A 1 204 ? 13.249 6.779 -18.367 1.00 91.38 204 ILE A N 1
ATOM 1623 C CA . ILE A 1 204 ? 14.704 6.572 -18.365 1.00 91.38 204 ILE A CA 1
ATOM 1624 C C . ILE A 1 204 ? 15.307 6.977 -17.013 1.00 91.38 204 ILE A C 1
ATOM 1626 O O . ILE A 1 204 ? 16.062 6.204 -16.431 1.00 91.38 204 ILE A O 1
ATOM 1630 N N . LEU A 1 205 ? 14.917 8.141 -16.486 1.00 89.94 205 LEU A N 1
ATOM 1631 C CA . LEU A 1 205 ? 15.441 8.705 -15.236 1.00 89.94 205 LEU A CA 1
ATOM 1632 C C . LEU A 1 205 ? 14.633 8.308 -13.988 1.00 89.94 205 LEU A C 1
ATOM 1634 O O . LEU A 1 205 ? 14.913 8.797 -12.897 1.00 89.94 205 LEU A O 1
ATOM 1638 N N . SER A 1 206 ? 13.607 7.461 -14.123 1.00 89.38 206 SER A N 1
ATOM 1639 C CA . SER A 1 206 ? 12.758 7.083 -12.987 1.00 89.38 206 SER A CA 1
ATOM 1640 C C . SER A 1 206 ? 13.553 6.329 -11.915 1.00 89.38 206 SER A C 1
ATOM 1642 O O . SER A 1 206 ? 14.173 5.305 -12.199 1.00 89.38 206 SER A O 1
ATOM 1644 N N . GLU A 1 207 ? 13.456 6.785 -10.665 1.00 84.88 207 GLU A N 1
ATOM 1645 C CA . GLU A 1 207 ? 14.078 6.147 -9.493 1.00 84.88 207 GLU A CA 1
ATOM 1646 C C . GLU A 1 207 ? 13.483 4.765 -9.184 1.00 84.88 207 GLU A C 1
ATOM 1648 O O . GLU A 1 207 ? 14.154 3.880 -8.653 1.00 84.88 207 GLU A O 1
ATOM 1653 N N . THR A 1 208 ? 12.214 4.551 -9.536 1.00 84.94 208 THR A N 1
ATOM 1654 C CA . THR A 1 208 ? 11.533 3.272 -9.307 1.00 84.94 208 THR A CA 1
ATOM 1655 C C . THR A 1 208 ? 11.977 2.225 -10.321 1.00 84.94 208 THR A C 1
ATOM 1657 O O . THR A 1 208 ? 12.224 2.554 -11.482 1.00 84.94 208 THR A O 1
ATOM 1660 N N . SER A 1 209 ? 12.042 0.955 -9.912 1.00 86.25 209 SER A N 1
ATOM 1661 C CA . SER A 1 209 ? 12.303 -0.153 -1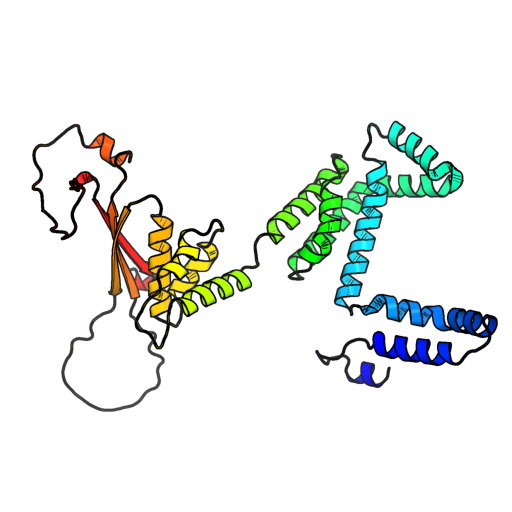0.839 1.00 86.25 209 SER A CA 1
ATOM 1662 C C . SER A 1 209 ? 11.208 -0.222 -11.906 1.00 86.25 209 SER A C 1
ATOM 1664 O O . SER A 1 209 ? 10.031 -0.366 -11.569 1.00 86.25 209 SER A O 1
ATOM 1666 N N . ILE A 1 210 ? 11.603 -0.121 -13.180 1.00 89.62 210 ILE A N 1
ATOM 1667 C CA . ILE A 1 210 ? 10.698 -0.311 -14.325 1.00 89.62 210 ILE A CA 1
ATOM 1668 C C . ILE A 1 210 ? 10.949 -1.623 -15.059 1.00 89.62 210 ILE A C 1
ATOM 1670 O O . ILE A 1 210 ? 10.099 -2.044 -15.833 1.00 89.62 210 ILE A O 1
ATOM 1674 N N . PHE A 1 211 ? 12.111 -2.260 -14.875 1.00 92.75 211 PHE A N 1
ATOM 1675 C CA . PHE A 1 211 ? 12.493 -3.430 -15.670 1.00 92.75 211 PHE A CA 1
ATOM 1676 C C . PHE A 1 211 ? 11.571 -4.624 -15.427 1.00 92.75 211 PHE A C 1
ATOM 1678 O O . PHE A 1 211 ? 11.337 -5.406 -16.334 1.00 92.75 211 PHE A O 1
ATOM 1685 N N . ASP A 1 212 ? 10.970 -4.747 -14.253 1.00 91.12 212 ASP A N 1
ATOM 1686 C CA . ASP A 1 212 ? 9.991 -5.799 -13.974 1.00 91.12 212 ASP A CA 1
ATOM 1687 C C . ASP A 1 212 ? 8.702 -5.686 -14.815 1.00 91.12 212 ASP A C 1
ATOM 1689 O O . ASP A 1 212 ? 8.019 -6.687 -15.013 1.00 91.12 212 ASP A O 1
ATOM 1693 N N . VAL A 1 213 ? 8.390 -4.500 -15.348 1.00 93.38 213 VAL A N 1
ATOM 1694 C CA . VAL A 1 213 ? 7.226 -4.258 -16.221 1.00 93.38 213 VAL A CA 1
ATOM 1695 C C . VAL A 1 213 ? 7.645 -4.027 -17.677 1.00 93.38 213 VAL A C 1
ATOM 1697 O O . VAL A 1 213 ? 6.988 -4.513 -18.594 1.00 93.38 213 VAL A O 1
ATOM 1700 N N . LEU A 1 214 ? 8.757 -3.319 -17.904 1.00 94.56 214 LEU A N 1
ATOM 1701 C CA . LEU A 1 214 ? 9.208 -2.846 -19.217 1.00 94.56 214 LEU A CA 1
ATOM 1702 C C . LEU A 1 214 ? 9.304 -3.965 -20.257 1.00 94.56 214 LEU A C 1
ATOM 1704 O O . LEU A 1 214 ? 8.887 -3.771 -21.395 1.00 94.56 214 LEU A O 1
ATOM 1708 N N . HIS A 1 215 ? 9.799 -5.140 -19.861 1.00 93.19 215 HIS A N 1
ATOM 1709 C CA . HIS A 1 215 ? 9.974 -6.277 -20.767 1.00 93.19 215 HIS A CA 1
ATOM 1710 C C . HIS A 1 215 ? 8.658 -6.762 -21.398 1.00 93.19 215 HIS A C 1
ATOM 1712 O O . HIS A 1 215 ? 8.688 -7.318 -22.492 1.00 93.19 215 HIS A O 1
ATOM 1718 N N . GLN A 1 216 ? 7.498 -6.537 -20.767 1.00 93.19 216 GLN A N 1
ATOM 1719 C CA . GLN A 1 216 ? 6.209 -6.898 -21.373 1.00 93.19 216 GLN A CA 1
ATOM 1720 C C . GLN A 1 216 ? 5.891 -6.039 -22.604 1.00 93.19 216 GLN A C 1
ATOM 1722 O O . GLN A 1 216 ? 5.301 -6.531 -23.565 1.00 93.19 216 GLN A O 1
ATOM 1727 N N . PHE A 1 217 ? 6.347 -4.782 -22.627 1.00 94.06 217 PHE A N 1
ATOM 1728 C CA . PHE A 1 217 ? 6.112 -3.869 -23.748 1.00 94.06 217 PHE A CA 1
ATOM 1729 C C . PHE A 1 217 ? 6.926 -4.211 -24.998 1.00 94.06 217 PHE A C 1
ATOM 1731 O O . PHE A 1 217 ? 6.591 -3.745 -26.087 1.00 94.06 217 PHE A O 1
ATOM 1738 N N . PHE A 1 218 ? 7.938 -5.075 -24.888 1.00 93.25 218 PHE A N 1
ATOM 1739 C CA . PHE A 1 218 ? 8.659 -5.585 -26.057 1.00 93.25 218 PHE A CA 1
ATOM 1740 C C . PHE A 1 218 ? 7.747 -6.391 -26.986 1.00 93.25 218 PHE A C 1
ATOM 1742 O O . PHE A 1 218 ? 7.995 -6.452 -28.187 1.00 93.25 218 PHE A O 1
ATOM 1749 N N . TYR A 1 219 ? 6.658 -6.938 -26.443 1.00 91.00 219 TYR A N 1
ATOM 1750 C CA . TYR A 1 219 ? 5.676 -7.755 -27.154 1.00 91.00 219 TYR A CA 1
ATOM 1751 C C . TYR A 1 219 ? 4.330 -7.040 -27.326 1.00 91.00 219 TYR A C 1
ATOM 1753 O O . TYR A 1 219 ? 3.312 -7.667 -27.617 1.00 91.00 219 TYR A O 1
ATOM 1761 N N . HIS A 1 220 ? 4.308 -5.717 -27.147 1.00 91.31 220 HIS A N 1
ATOM 1762 C CA . HIS A 1 220 ? 3.099 -4.915 -27.286 1.00 91.31 220 HIS A CA 1
ATOM 1763 C C . HIS A 1 220 ? 2.545 -4.976 -28.721 1.00 91.31 220 HIS A C 1
ATOM 1765 O O . HIS A 1 220 ? 3.306 -5.059 -29.686 1.00 91.31 220 HIS A O 1
ATOM 1771 N N . SER A 1 221 ? 1.223 -4.891 -28.889 1.00 89.00 221 SER A N 1
ATOM 1772 C CA . SER A 1 221 ? 0.559 -4.961 -30.203 1.00 89.00 221 SER A CA 1
ATOM 1773 C C . SER A 1 221 ? 1.013 -3.844 -31.157 1.00 89.00 221 SER A C 1
ATOM 1775 O O . SER A 1 221 ? 1.294 -4.093 -32.329 1.00 89.00 221 SER A O 1
ATOM 1777 N N . ASN A 1 222 ? 1.162 -2.623 -30.640 1.00 87.81 222 ASN A N 1
ATOM 1778 C CA . ASN A 1 222 ? 1.666 -1.464 -31.378 1.00 87.81 222 ASN A CA 1
ATOM 1779 C C . ASN A 1 222 ? 3.199 -1.521 -31.585 1.00 87.81 222 ASN A C 1
ATOM 1781 O O . ASN A 1 222 ? 3.963 -1.482 -30.621 1.00 87.81 222 ASN A O 1
ATOM 1785 N N . VAL A 1 223 ? 3.642 -1.540 -32.850 1.00 86.50 223 VAL A N 1
ATOM 1786 C CA . VAL A 1 223 ? 5.060 -1.575 -33.270 1.00 86.50 223 VAL A CA 1
ATOM 1787 C C . VAL A 1 223 ? 5.857 -0.382 -32.733 1.00 86.50 223 VAL A C 1
ATOM 1789 O O . VAL A 1 223 ? 7.020 -0.536 -32.362 1.00 86.50 223 VAL A O 1
ATOM 1792 N N . VAL A 1 224 ? 5.249 0.806 -32.683 1.00 86.31 224 VAL A N 1
ATOM 1793 C CA . VAL A 1 224 ? 5.918 2.026 -32.211 1.00 86.31 224 VAL A CA 1
ATOM 1794 C C . VAL A 1 224 ? 6.197 1.931 -30.711 1.00 86.31 224 VAL A C 1
ATOM 1796 O O . VAL A 1 224 ? 7.293 2.271 -30.276 1.00 86.31 224 VAL A O 1
ATOM 1799 N N . VAL A 1 225 ? 5.263 1.363 -29.939 1.00 90.06 225 VAL A N 1
ATOM 1800 C CA . VAL A 1 225 ? 5.463 1.076 -28.508 1.00 90.06 225 VAL A CA 1
ATOM 1801 C C . VAL A 1 225 ? 6.587 0.057 -28.311 1.00 90.06 225 VAL A C 1
ATOM 1803 O O . VAL A 1 225 ? 7.432 0.266 -27.446 1.00 90.06 225 VAL A O 1
ATOM 1806 N N . ARG A 1 226 ? 6.669 -0.994 -29.146 1.00 91.00 226 ARG A N 1
ATOM 1807 C CA . ARG A 1 226 ? 7.785 -1.961 -29.086 1.00 91.00 226 ARG A CA 1
ATOM 1808 C C . ARG A 1 226 ? 9.142 -1.282 -29.285 1.00 91.00 226 ARG A C 1
ATOM 1810 O O . ARG A 1 226 ? 10.065 -1.534 -28.518 1.00 91.00 226 ARG A O 1
ATOM 1817 N N . ARG A 1 227 ? 9.258 -0.401 -30.288 1.00 88.25 227 ARG A N 1
ATOM 1818 C CA . ARG A 1 227 ? 10.485 0.376 -30.550 1.00 88.25 227 ARG A CA 1
ATOM 1819 C C . ARG A 1 227 ? 10.827 1.289 -29.373 1.00 88.25 227 ARG A C 1
ATOM 1821 O O . ARG A 1 227 ? 11.912 1.181 -28.815 1.00 88.25 227 ARG A O 1
ATOM 1828 N N . ALA A 1 228 ? 9.869 2.099 -28.923 1.00 90.69 228 ALA A N 1
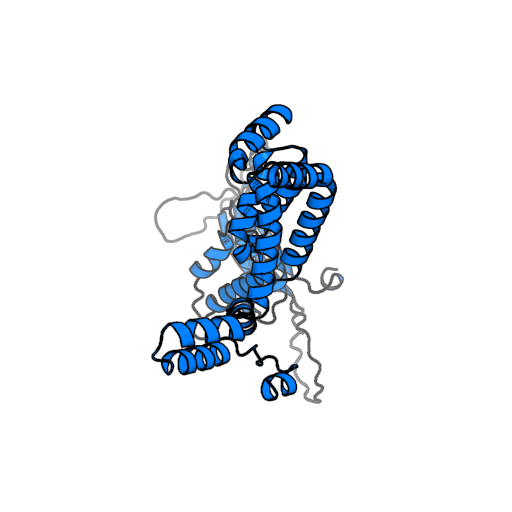ATOM 1829 C CA . ALA A 1 228 ? 10.063 2.989 -27.781 1.00 90.69 228 ALA A CA 1
ATOM 1830 C C . ALA A 1 228 ? 10.477 2.227 -26.508 1.00 90.69 228 ALA A C 1
ATOM 1832 O O . ALA A 1 228 ? 11.332 2.695 -25.759 1.00 90.69 228 A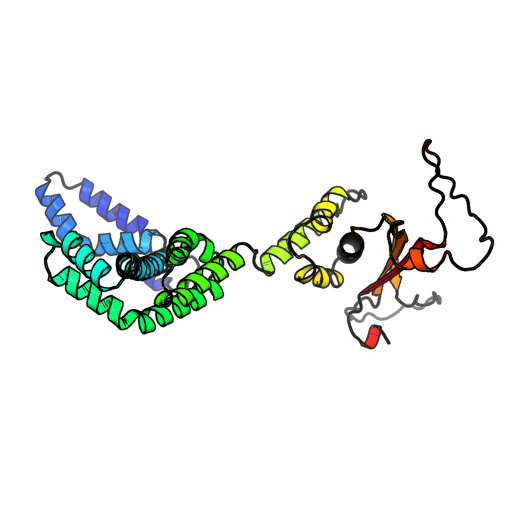LA A O 1
ATOM 1833 N N . ALA A 1 229 ? 9.920 1.037 -26.266 1.00 93.25 229 ALA A N 1
ATOM 1834 C CA . ALA A 1 229 ? 10.287 0.206 -25.123 1.00 93.25 229 ALA A CA 1
ATOM 1835 C C . ALA A 1 229 ? 11.741 -0.295 -25.199 1.00 93.25 229 ALA A C 1
ATOM 1837 O O . ALA A 1 229 ? 12.444 -0.243 -24.187 1.00 93.25 229 ALA A O 1
ATOM 1838 N N . LEU A 1 230 ? 12.210 -0.730 -26.377 1.00 92.69 230 LEU A N 1
ATOM 1839 C CA . LEU A 1 230 ? 13.616 -1.105 -26.592 1.00 92.69 230 LEU A CA 1
ATOM 1840 C C . LEU A 1 230 ? 14.554 0.087 -26.366 1.00 92.69 230 LEU A C 1
ATOM 1842 O O . LEU A 1 230 ? 15.574 -0.046 -25.691 1.00 92.69 230 LEU A O 1
ATOM 1846 N N . GLU A 1 231 ? 14.191 1.262 -26.875 1.00 90.94 231 GLU A N 1
ATOM 1847 C CA . GLU A 1 231 ? 14.969 2.487 -26.690 1.00 90.94 231 GLU A CA 1
ATOM 1848 C C . GLU A 1 231 ? 15.057 2.907 -25.218 1.00 90.94 231 GLU A C 1
ATOM 1850 O O . GLU A 1 231 ? 16.152 3.179 -24.719 1.00 90.94 231 GLU A O 1
ATOM 1855 N N . VAL A 1 232 ? 13.931 2.900 -24.494 1.00 92.94 232 VAL A N 1
ATOM 1856 C CA . VAL A 1 232 ? 13.898 3.179 -23.050 1.00 92.94 232 VAL A CA 1
ATOM 1857 C C . VAL A 1 232 ? 14.751 2.171 -22.284 1.00 92.94 232 VAL A C 1
ATOM 1859 O O . VAL A 1 232 ? 15.490 2.571 -21.384 1.00 92.94 232 VAL A O 1
ATOM 1862 N N . TYR A 1 233 ? 14.690 0.884 -22.641 1.00 95.12 233 TYR A N 1
ATOM 1863 C CA . TYR A 1 233 ? 15.511 -0.146 -22.010 1.00 95.12 233 TYR A CA 1
ATOM 1864 C C . TYR A 1 233 ? 17.002 0.147 -22.180 1.00 95.12 233 TYR A C 1
ATOM 1866 O O . TYR A 1 233 ? 17.725 0.205 -21.187 1.00 95.12 233 TYR A O 1
ATOM 1874 N N . VAL A 1 234 ? 17.455 0.376 -23.418 1.00 94.44 234 VAL A N 1
ATOM 1875 C CA . VAL A 1 234 ? 18.869 0.632 -23.718 1.00 94.44 234 VAL A CA 1
ATOM 1876 C C . VAL A 1 234 ? 19.338 1.912 -23.032 1.00 94.44 234 VAL A C 1
ATOM 1878 O O . VAL A 1 234 ? 20.305 1.873 -22.276 1.00 94.44 234 VAL A O 1
ATOM 1881 N N . ARG A 1 235 ? 18.633 3.035 -23.206 1.00 92.56 235 ARG A N 1
ATOM 1882 C CA . ARG A 1 235 ? 19.041 4.312 -22.597 1.00 92.56 235 ARG A CA 1
ATOM 1883 C C . ARG A 1 235 ? 19.070 4.257 -21.074 1.00 92.56 235 ARG A C 1
ATOM 1885 O O . ARG A 1 235 ? 19.918 4.894 -20.461 1.00 92.56 235 ARG A O 1
ATOM 1892 N N . ARG A 1 236 ? 18.177 3.482 -20.453 1.00 93.44 236 ARG A N 1
ATOM 1893 C CA . ARG A 1 236 ? 18.179 3.302 -19.001 1.00 93.44 236 ARG A CA 1
ATOM 1894 C C . ARG A 1 236 ? 19.280 2.356 -18.523 1.00 93.44 236 ARG A C 1
ATOM 1896 O O . ARG A 1 236 ? 19.924 2.646 -17.521 1.00 93.44 236 ARG A O 1
ATOM 1903 N N . ALA A 1 237 ? 19.510 1.240 -19.215 1.00 93.12 237 ALA A N 1
ATOM 1904 C CA . ALA A 1 237 ? 20.580 0.299 -18.879 1.00 93.12 237 ALA A CA 1
ATOM 1905 C C . ALA A 1 237 ? 21.970 0.935 -19.042 1.00 93.12 237 ALA A C 1
ATOM 1907 O O . ALA A 1 237 ? 22.875 0.654 -18.258 1.00 93.12 237 ALA A O 1
ATOM 1908 N N . TYR A 1 238 ? 22.113 1.831 -20.022 1.00 92.81 238 TYR A N 1
ATOM 1909 C CA . TYR A 1 238 ? 23.354 2.530 -20.338 1.00 92.81 238 TYR A CA 1
ATOM 1910 C C . TYR A 1 238 ? 23.361 3.996 -19.877 1.00 92.81 238 TYR A C 1
ATOM 1912 O O . TYR A 1 238 ? 24.107 4.799 -20.421 1.00 92.81 238 TYR A O 1
ATOM 1920 N N . ILE A 1 239 ? 22.585 4.348 -18.846 1.00 91.00 239 ILE A N 1
ATOM 1921 C CA . ILE A 1 239 ? 22.435 5.735 -18.360 1.00 91.00 239 ILE A CA 1
ATOM 1922 C C . ILE A 1 239 ? 23.759 6.407 -17.953 1.00 91.00 239 ILE A C 1
ATOM 1924 O O . ILE A 1 239 ? 23.886 7.625 -18.019 1.00 91.00 239 ILE A O 1
ATOM 1928 N N . SER A 1 240 ? 24.750 5.622 -17.524 1.00 88.75 240 SER A N 1
ATOM 1929 C CA . SER A 1 240 ? 26.082 6.109 -17.134 1.00 88.75 240 SER A CA 1
ATOM 1930 C C . SER A 1 240 ? 27.070 6.211 -18.301 1.00 88.75 240 SER A C 1
ATOM 1932 O O . SER A 1 240 ? 28.226 6.573 -18.084 1.00 88.75 240 SER A O 1
ATOM 1934 N N . TYR A 1 241 ? 26.645 5.855 -19.513 1.00 90.81 241 TYR A N 1
ATOM 1935 C CA . TYR A 1 241 ? 27.446 5.904 -20.729 1.00 90.81 241 TYR A CA 1
ATOM 1936 C C . TYR A 1 241 ? 26.897 6.968 -21.670 1.00 90.81 241 TYR A C 1
ATOM 1938 O O . TYR A 1 241 ? 25.699 7.248 -21.699 1.00 90.81 241 TYR A O 1
ATOM 1946 N N . GLU A 1 242 ? 27.778 7.539 -22.480 1.00 89.56 242 GLU A N 1
ATOM 1947 C CA . GLU A 1 242 ? 27.361 8.486 -23.502 1.00 89.56 242 GLU A CA 1
ATOM 1948 C C . GLU A 1 242 ? 26.797 7.727 -24.706 1.00 89.56 242 GLU A C 1
ATOM 1950 O O . GLU A 1 242 ? 27.475 6.884 -25.304 1.00 89.56 242 GLU A O 1
ATOM 1955 N N . MET A 1 243 ? 25.535 8.004 -25.040 1.00 89.81 243 MET A N 1
ATOM 1956 C CA . MET A 1 243 ? 24.847 7.396 -26.173 1.00 89.81 243 MET A CA 1
ATOM 1957 C C . MET A 1 243 ? 25.098 8.199 -27.446 1.00 89.81 243 MET A C 1
ATOM 1959 O O . MET A 1 243 ? 24.637 9.328 -27.561 1.00 89.81 243 MET A O 1
ATOM 1963 N N . VAL A 1 244 ? 25.785 7.588 -28.415 1.00 90.25 244 VAL A N 1
ATOM 1964 C CA . VAL A 1 244 ? 26.144 8.227 -29.692 1.00 90.25 244 VAL A CA 1
ATOM 1965 C C . VAL A 1 244 ? 25.005 8.099 -30.697 1.00 90.25 244 VAL A C 1
ATOM 1967 O O . VAL A 1 244 ? 24.617 9.064 -31.347 1.00 90.25 244 VAL A O 1
ATOM 1970 N N . SER A 1 245 ? 24.463 6.892 -30.845 1.00 90.50 245 SER A N 1
ATOM 1971 C CA . SER A 1 245 ? 23.348 6.637 -31.754 1.00 90.50 245 SER A CA 1
ATOM 1972 C C . SER A 1 245 ? 22.575 5.387 -31.350 1.00 90.50 245 SER A C 1
ATOM 1974 O O . SER A 1 245 ? 23.123 4.463 -30.744 1.00 90.50 245 SER A O 1
ATOM 1976 N N . LEU A 1 246 ? 21.287 5.361 -31.695 1.00 91.06 246 LEU A N 1
ATOM 1977 C CA . LEU A 1 246 ? 20.410 4.206 -31.545 1.00 91.06 246 LEU A CA 1
ATOM 1978 C C . LEU A 1 246 ? 19.522 4.105 -32.784 1.00 91.06 246 LEU A C 1
ATOM 1980 O O . LEU A 1 246 ? 18.832 5.058 -33.142 1.00 91.06 246 LEU A O 1
ATOM 1984 N N . GLN A 1 247 ? 19.559 2.956 -33.451 1.00 89.56 247 GLN A N 1
ATOM 1985 C CA . GLN A 1 247 ? 18.843 2.706 -34.697 1.00 89.56 247 GLN A CA 1
ATOM 1986 C C . GLN A 1 247 ? 17.961 1.470 -34.559 1.00 89.56 247 GLN A C 1
ATOM 1988 O O . GLN A 1 247 ? 18.439 0.376 -34.261 1.00 89.56 247 GLN A O 1
ATOM 1993 N N . HIS A 1 248 ? 16.665 1.647 -34.805 1.00 88.88 248 HIS A N 1
ATOM 1994 C CA . HIS A 1 248 ? 15.700 0.554 -34.811 1.00 88.88 248 HIS A CA 1
ATOM 1995 C C . HIS A 1 248 ? 15.711 -0.159 -36.159 1.00 88.88 248 HIS A C 1
ATOM 1997 O O . HIS A 1 248 ? 15.619 0.473 -37.209 1.00 88.88 248 HIS A O 1
ATOM 2003 N N . SER A 1 249 ? 15.747 -1.483 -36.124 1.00 85.06 249 SER A N 1
ATOM 2004 C CA . SER A 1 249 ? 15.566 -2.340 -37.289 1.00 85.06 249 SER A CA 1
ATOM 2005 C C . SER A 1 249 ? 14.577 -3.456 -36.958 1.00 85.06 249 SER A C 1
ATOM 2007 O O . SER A 1 249 ? 14.074 -3.571 -35.837 1.00 85.06 249 SER A O 1
ATOM 2009 N N . VAL A 1 250 ? 14.190 -4.216 -37.974 1.00 83.19 250 VAL A N 1
ATOM 2010 C CA . VAL A 1 250 ? 13.296 -5.357 -37.807 1.00 83.19 250 VAL A CA 1
ATOM 2011 C C . VAL A 1 250 ? 13.944 -6.540 -38.509 1.00 83.19 250 VAL A C 1
ATOM 2013 O O . VAL A 1 250 ? 14.255 -6.463 -39.694 1.00 83.19 250 VAL A O 1
ATOM 2016 N N . LEU A 1 251 ? 14.184 -7.608 -37.759 1.00 78.56 251 LEU A N 1
ATOM 2017 C CA . LEU A 1 251 ? 14.742 -8.867 -38.232 1.00 78.56 251 LEU A CA 1
ATOM 2018 C C . LEU A 1 251 ? 13.588 -9.771 -38.673 1.00 78.56 251 LEU A C 1
ATOM 2020 O O . LEU A 1 251 ? 12.797 -10.239 -37.866 1.00 78.56 251 LEU A O 1
ATOM 2024 N N . GLY A 1 252 ? 13.464 -9.997 -39.971 1.00 65.88 252 GLY A N 1
ATOM 2025 C CA . GLY A 1 252 ? 12.474 -10.893 -40.556 1.00 65.88 252 GLY A CA 1
ATOM 2026 C C . GLY A 1 252 ? 12.834 -11.086 -42.017 1.00 65.88 252 GLY A C 1
ATOM 2027 O O . GLY A 1 252 ? 13.305 -10.144 -42.655 1.00 65.88 252 GLY A O 1
ATOM 2028 N N . SER A 1 253 ? 12.699 -12.307 -42.532 1.00 44.75 253 SER A N 1
ATOM 2029 C CA . SER A 1 253 ? 13.033 -12.607 -43.923 1.00 44.75 253 SER A CA 1
ATOM 2030 C C . SER A 1 253 ? 12.327 -11.610 -44.848 1.00 44.75 253 SER A C 1
ATOM 2032 O O . SER A 1 253 ? 11.094 -11.551 -44.803 1.00 44.75 253 SER A O 1
ATOM 2034 N N . PRO A 1 254 ? 13.040 -10.852 -45.703 1.00 43.91 254 PRO A N 1
ATOM 2035 C CA . PRO A 1 254 ? 12.380 -10.269 -46.850 1.00 43.91 254 PRO A CA 1
ATOM 2036 C C . PRO A 1 254 ? 11.906 -11.467 -47.668 1.00 43.91 254 PRO A C 1
ATOM 2038 O O . PRO A 1 254 ? 12.726 -12.207 -48.220 1.00 43.91 254 PRO A O 1
ATOM 2041 N N . GLU A 1 255 ? 10.597 -11.719 -47.705 1.00 41.66 255 GLU A N 1
ATOM 2042 C CA . GLU A 1 255 ? 10.056 -12.491 -48.813 1.00 41.66 255 GLU A CA 1
ATOM 2043 C C . GLU A 1 255 ? 10.585 -11.807 -50.070 1.00 41.66 255 GLU A C 1
ATOM 2045 O O . GLU A 1 255 ? 10.348 -10.622 -50.314 1.00 41.66 255 GLU A O 1
ATOM 2050 N N . ARG A 1 256 ? 11.436 -12.533 -50.800 1.00 35.75 256 ARG A N 1
ATOM 2051 C CA . ARG A 1 256 ? 11.939 -12.101 -52.095 1.00 35.75 256 ARG A CA 1
ATOM 2052 C C . ARG A 1 256 ? 10.726 -11.643 -52.892 1.00 35.75 256 ARG A C 1
ATOM 2054 O O . ARG A 1 256 ? 9.787 -12.416 -53.062 1.00 35.75 256 ARG A O 1
ATOM 2061 N N . HIS A 1 257 ? 10.755 -10.411 -53.388 1.00 39.25 257 HIS A N 1
ATOM 2062 C CA . HIS A 1 257 ? 9.842 -9.977 -54.433 1.00 39.25 257 HIS A CA 1
ATOM 2063 C C . HIS A 1 257 ? 10.047 -10.882 -55.659 1.00 39.25 257 HIS A C 1
ATOM 2065 O O . HIS A 1 257 ? 10.873 -10.601 -56.523 1.00 39.25 257 HIS A O 1
ATOM 2071 N N . SER A 1 258 ? 9.319 -11.994 -55.722 1.00 32.06 258 SER A N 1
ATOM 2072 C CA . SER A 1 258 ? 9.028 -12.715 -56.954 1.00 32.06 258 SER A CA 1
ATOM 2073 C C . SER A 1 258 ? 7.589 -12.408 -57.340 1.00 32.06 258 SER A C 1
ATOM 2075 O O . SER A 1 258 ? 6.643 -12.682 -56.609 1.00 32.06 258 SER A O 1
ATOM 2077 N N . VAL A 1 259 ? 7.512 -11.753 -58.487 1.00 38.62 259 VAL A N 1
ATOM 2078 C CA . VAL A 1 259 ? 6.370 -11.294 -59.271 1.00 38.62 259 VAL A CA 1
ATOM 2079 C C . VAL A 1 259 ? 5.215 -12.313 -59.330 1.00 38.62 259 VAL A C 1
ATOM 2081 O O . VAL A 1 259 ? 5.443 -13.488 -59.589 1.00 38.62 259 VAL A O 1
ATOM 2084 N N . GLU A 1 260 ? 4.000 -11.791 -59.113 1.00 38.59 260 GLU A N 1
ATOM 2085 C CA . GLU A 1 260 ? 2.660 -12.235 -59.553 1.00 38.59 260 GLU A CA 1
ATOM 2086 C C . GLU A 1 260 ? 2.231 -13.712 -59.446 1.00 38.59 260 GLU A C 1
ATOM 2088 O O . GLU A 1 260 ? 2.690 -14.579 -60.178 1.00 38.59 260 GLU A O 1
ATOM 2093 N N . SER A 1 261 ? 1.147 -13.943 -58.693 1.00 30.77 261 SER A N 1
ATOM 2094 C CA . SER A 1 261 ? -0.058 -14.620 -59.209 1.00 30.77 261 SER A CA 1
ATOM 2095 C C . SER A 1 261 ? -1.185 -14.554 -58.174 1.00 30.77 261 SER A C 1
ATOM 2097 O O . SER A 1 261 ? -1.071 -15.087 -57.072 1.00 30.77 261 SER A O 1
ATOM 2099 N N . LEU A 1 262 ? -2.298 -13.913 -58.541 1.00 44.78 262 LEU A N 1
ATOM 2100 C CA . LEU A 1 262 ? -3.534 -13.890 -57.760 1.00 44.78 262 LEU A CA 1
ATOM 2101 C C . LEU A 1 262 ? -4.082 -15.311 -57.556 1.00 44.78 262 LEU A C 1
ATOM 2103 O O . LEU A 1 262 ? -4.138 -16.080 -58.513 1.00 44.78 262 LEU A O 1
ATOM 2107 N N . HIS A 1 263 ? -4.543 -15.621 -56.341 1.00 36.88 263 HIS A N 1
ATOM 2108 C CA . HIS A 1 263 ? -5.905 -16.067 -55.992 1.00 36.88 263 HIS A CA 1
ATOM 2109 C C . HIS A 1 263 ? -5.921 -16.759 -54.617 1.00 36.88 263 HIS A C 1
ATOM 2111 O O . HIS A 1 263 ? -4.985 -17.443 -54.222 1.00 36.88 263 HIS A O 1
ATOM 2117 N N . SER A 1 264 ? -7.076 -16.645 -53.955 1.00 31.83 264 SER A N 1
ATOM 2118 C CA . SER A 1 264 ? -7.567 -17.392 -52.785 1.00 31.83 264 SER A CA 1
ATOM 2119 C C . SER A 1 264 ? -7.196 -16.911 -51.367 1.00 31.83 264 SER A C 1
ATOM 2121 O O . SER A 1 264 ? -6.137 -17.135 -50.797 1.00 31.83 264 SER A O 1
ATOM 2123 N N . ARG A 1 265 ? -8.220 -16.267 -50.805 1.00 41.50 265 ARG A N 1
ATOM 2124 C CA . ARG A 1 265 ? -8.531 -15.893 -49.423 1.00 41.50 265 ARG A CA 1
ATOM 2125 C C . ARG A 1 265 ? -8.410 -17.086 -48.458 1.00 41.50 265 ARG A C 1
ATOM 2127 O O . ARG A 1 265 ? -9.107 -18.081 -48.628 1.00 41.50 265 ARG A O 1
ATOM 2134 N N . SER A 1 266 ? -7.641 -16.919 -47.386 1.00 31.72 266 SER A N 1
ATOM 2135 C CA . SER A 1 266 ? -7.792 -17.659 -46.129 1.00 31.72 266 SER A CA 1
ATOM 2136 C C . SER A 1 266 ? -7.311 -16.772 -44.982 1.00 31.72 266 SER A C 1
ATOM 2138 O O . SER A 1 266 ? -6.161 -16.345 -44.941 1.00 31.72 266 SER A O 1
ATOM 2140 N N . SER A 1 267 ? -8.230 -16.462 -44.073 1.00 37.19 267 SER A N 1
ATOM 2141 C CA . SER A 1 267 ? -8.011 -15.737 -42.827 1.00 37.19 267 SER A CA 1
ATOM 2142 C C . SER A 1 267 ? -7.177 -16.576 -41.858 1.00 37.19 267 SER A C 1
ATOM 2144 O O . SER A 1 267 ? -7.724 -17.335 -41.060 1.00 37.19 267 SER A O 1
ATOM 2146 N N . ALA A 1 268 ? -5.860 -16.418 -41.914 1.00 35.06 268 ALA A N 1
ATOM 2147 C CA . ALA A 1 268 ? -4.965 -16.747 -40.817 1.00 35.06 268 ALA A CA 1
ATOM 2148 C C . ALA A 1 268 ? -4.398 -15.430 -40.284 1.00 35.06 268 ALA A C 1
ATOM 2150 O O . ALA A 1 268 ? -3.928 -14.594 -41.051 1.00 35.06 268 ALA A O 1
ATOM 2151 N N . VAL A 1 269 ? -4.487 -15.223 -38.971 1.00 39.72 269 VAL A N 1
ATOM 2152 C CA . VAL A 1 269 ? -3.765 -14.152 -38.282 1.00 39.72 269 VAL A CA 1
ATOM 2153 C C . VAL A 1 269 ? -2.282 -14.483 -38.415 1.00 39.72 269 VAL A C 1
ATOM 2155 O O . VAL A 1 269 ? -1.735 -15.242 -37.615 1.00 39.72 269 VAL A O 1
ATOM 2158 N N . SER A 1 270 ? -1.651 -13.973 -39.469 1.00 38.47 270 SER A N 1
ATOM 2159 C CA . SER A 1 270 ? -0.205 -13.980 -39.632 1.00 38.47 270 SER A CA 1
ATOM 2160 C C . SER A 1 270 ? 0.368 -13.178 -38.471 1.00 38.47 270 SER A C 1
ATOM 2162 O O . SER A 1 270 ? 0.314 -11.952 -38.464 1.00 38.47 270 SER A O 1
ATOM 2164 N N . ARG A 1 271 ? 0.838 -13.866 -37.426 1.00 47.16 271 ARG A N 1
ATOM 2165 C CA . ARG A 1 271 ? 1.692 -13.239 -36.418 1.00 47.16 271 ARG A CA 1
ATOM 2166 C C . ARG A 1 271 ? 2.921 -12.763 -37.177 1.00 47.16 271 ARG A C 1
ATOM 2168 O O . ARG A 1 271 ? 3.673 -13.604 -37.659 1.00 47.16 271 ARG A O 1
ATOM 2175 N N . ASP A 1 272 ? 3.067 -11.450 -37.329 1.00 52.41 272 ASP A N 1
ATOM 2176 C CA . ASP A 1 272 ? 4.235 -10.826 -37.944 1.00 52.41 272 ASP A CA 1
ATOM 2177 C C . ASP A 1 272 ? 5.506 -11.506 -37.419 1.00 52.41 272 ASP A C 1
ATOM 2179 O O . ASP A 1 272 ? 5.865 -11.364 -36.249 1.00 52.41 272 ASP A O 1
ATOM 2183 N N . ALA A 1 273 ? 6.201 -12.246 -38.286 1.00 58.31 273 ALA A N 1
ATOM 2184 C CA . ALA A 1 273 ? 7.488 -12.882 -37.991 1.00 58.31 273 ALA A CA 1
ATOM 2185 C C . ALA A 1 273 ? 8.636 -11.852 -37.939 1.00 58.31 273 ALA A C 1
ATOM 2187 O O . ALA A 1 273 ? 9.793 -12.161 -38.206 1.00 58.31 273 ALA A O 1
ATOM 2188 N N . SER A 1 274 ? 8.298 -10.596 -37.657 1.00 73.88 274 SER A N 1
ATOM 2189 C CA . SER A 1 274 ? 9.183 -9.450 -37.706 1.00 73.88 274 SER A CA 1
ATOM 2190 C C . SER A 1 274 ? 9.675 -9.174 -36.281 1.00 73.88 274 SER A C 1
ATOM 2192 O O . SER A 1 274 ? 8.932 -8.662 -35.440 1.00 73.88 274 SER A O 1
ATOM 2194 N N . ILE A 1 275 ? 10.911 -9.562 -35.993 1.00 82.75 275 ILE A N 1
ATOM 2195 C CA . ILE A 1 275 ? 11.559 -9.449 -34.685 1.00 82.75 275 ILE A CA 1
ATOM 2196 C C . ILE A 1 275 ? 12.051 -8.005 -34.522 1.00 82.75 275 ILE A C 1
ATOM 2198 O O . ILE A 1 275 ? 12.915 -7.565 -35.282 1.00 82.75 275 ILE A O 1
ATOM 2202 N N . PRO A 1 276 ? 11.521 -7.221 -33.570 1.00 84.81 276 PRO A N 1
ATOM 2203 C CA . PRO A 1 276 ? 12.005 -5.868 -33.342 1.00 84.81 276 PRO A CA 1
ATOM 2204 C C . PRO A 1 276 ? 13.413 -5.913 -32.738 1.00 84.81 276 PRO A C 1
ATOM 2206 O O . PRO A 1 276 ? 13.666 -6.639 -31.772 1.00 84.81 276 PRO A O 1
ATOM 2209 N N . CYS A 1 277 ? 14.321 -5.111 -33.287 1.00 89.75 277 CYS A N 1
ATOM 2210 C CA . CYS A 1 277 ? 15.679 -4.983 -32.783 1.00 89.75 277 CYS A CA 1
ATOM 2211 C C . CYS A 1 277 ? 16.179 -3.537 -32.830 1.00 89.75 277 CYS A C 1
ATOM 2213 O O . CYS A 1 277 ? 15.651 -2.683 -33.545 1.00 89.75 277 CYS A O 1
ATOM 2215 N N . ALA A 1 278 ? 17.202 -3.248 -32.033 1.00 91.00 278 ALA A N 1
ATOM 2216 C CA . ALA A 1 278 ? 17.895 -1.973 -32.052 1.00 91.00 278 ALA A CA 1
ATOM 2217 C C . ALA A 1 278 ? 19.405 -2.188 -31.947 1.00 91.00 278 ALA A C 1
ATOM 2219 O O . ALA A 1 278 ? 19.878 -2.981 -31.130 1.00 91.00 278 ALA A O 1
ATOM 2220 N N . VAL A 1 279 ? 20.149 -1.465 -32.778 1.00 92.62 279 VAL A N 1
ATOM 2221 C CA . VAL A 1 279 ? 21.607 -1.356 -32.700 1.00 92.62 279 VAL A CA 1
ATOM 2222 C C . VAL A 1 279 ? 21.930 -0.017 -32.063 1.00 92.62 279 VAL A C 1
ATOM 2224 O O . VAL A 1 279 ? 21.349 1.003 -32.433 1.00 92.62 279 VAL A O 1
ATOM 2227 N N . TYR A 1 280 ? 22.829 -0.016 -31.088 1.00 93.38 280 TYR A N 1
ATOM 2228 C CA . TYR A 1 280 ? 23.192 1.189 -30.359 1.00 93.38 280 TYR A CA 1
ATOM 2229 C C . TYR A 1 280 ? 24.698 1.297 -30.174 1.00 93.38 280 TYR A C 1
ATOM 2231 O O . TYR A 1 280 ? 25.409 0.307 -30.006 1.00 93.38 280 TYR A O 1
ATOM 2239 N N . HIS A 1 281 ? 25.174 2.533 -30.197 1.00 92.62 281 HIS A N 1
ATOM 2240 C CA . HIS A 1 281 ? 26.582 2.878 -30.124 1.00 92.62 281 HIS A CA 1
ATOM 2241 C C . HIS A 1 281 ? 26.813 3.762 -28.907 1.00 92.62 281 HIS A C 1
ATOM 2243 O O . HIS A 1 281 ? 26.098 4.746 -28.708 1.00 92.62 281 HIS A O 1
ATOM 2249 N N . PHE A 1 282 ? 27.796 3.405 -28.085 1.00 92.31 282 PHE A N 1
ATOM 2250 C CA . PHE A 1 282 ? 28.052 4.075 -26.815 1.00 92.31 282 PHE A CA 1
ATOM 2251 C C . PHE A 1 282 ? 29.538 4.233 -26.533 1.00 92.31 282 PHE A C 1
ATOM 2253 O O . PHE A 1 282 ? 30.362 3.444 -27.003 1.00 92.31 282 PHE A O 1
ATOM 2260 N N . ILE A 1 283 ? 29.871 5.253 -25.749 1.00 90.12 283 ILE A N 1
ATOM 2261 C CA . ILE A 1 283 ? 31.242 5.551 -25.345 1.00 90.12 283 ILE A CA 1
ATOM 2262 C C . ILE A 1 283 ? 31.406 5.227 -23.861 1.00 90.12 283 ILE A C 1
ATOM 2264 O O . ILE A 1 283 ? 30.612 5.628 -23.007 1.00 90.12 283 ILE A O 1
ATOM 2268 N N . LEU A 1 284 ? 32.456 4.466 -23.559 1.00 87.62 284 LEU A N 1
ATOM 2269 C CA . LEU A 1 284 ? 32.883 4.190 -22.196 1.00 87.62 284 LEU A CA 1
ATOM 2270 C C . LEU A 1 284 ? 33.499 5.452 -21.571 1.00 87.62 284 LEU A C 1
ATOM 2272 O O . LEU A 1 284 ? 34.326 6.098 -22.221 1.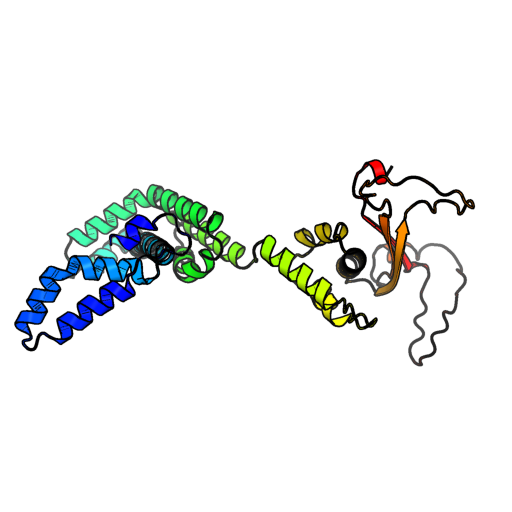00 87.62 284 LEU A O 1
ATOM 2276 N N . PRO A 1 285 ? 33.181 5.773 -20.303 1.00 85.25 285 PRO A N 1
ATOM 2277 C CA . PRO A 1 285 ? 33.856 6.856 -19.603 1.00 85.25 285 PRO A CA 1
ATOM 2278 C C . PRO A 1 285 ? 35.355 6.558 -19.505 1.00 85.25 285 PRO A C 1
ATOM 2280 O O . PRO A 1 285 ? 35.764 5.404 -19.382 1.00 85.25 285 PRO A O 1
ATOM 2283 N N . SER A 1 286 ? 36.188 7.598 -19.520 1.00 78.69 286 SER A N 1
ATOM 2284 C CA . SER A 1 286 ? 37.655 7.473 -19.469 1.00 78.69 286 SER A CA 1
ATOM 2285 C C . SER A 1 286 ? 38.173 6.726 -18.231 1.00 78.69 286 SER A C 1
ATOM 2287 O O . SER A 1 286 ? 39.256 6.148 -18.267 1.00 78.69 286 SER A O 1
ATOM 2289 N N . SER A 1 287 ? 37.385 6.684 -17.156 1.00 78.75 287 SER A N 1
ATOM 2290 C CA . SER A 1 287 ? 37.648 5.934 -15.924 1.00 78.75 287 SER A CA 1
ATOM 2291 C C . SER A 1 287 ? 37.307 4.437 -16.000 1.00 78.75 287 SER A C 1
ATOM 2293 O O . SER A 1 287 ? 37.517 3.715 -15.025 1.00 78.75 287 SER A O 1
ATOM 2295 N N . HIS A 1 288 ? 36.765 3.943 -17.119 1.00 78.31 288 HIS A N 1
ATOM 2296 C CA . HIS A 1 288 ? 36.299 2.561 -17.223 1.00 78.31 288 HIS A CA 1
ATOM 2297 C C . HIS A 1 288 ? 37.471 1.552 -17.160 1.00 78.31 288 HIS A C 1
A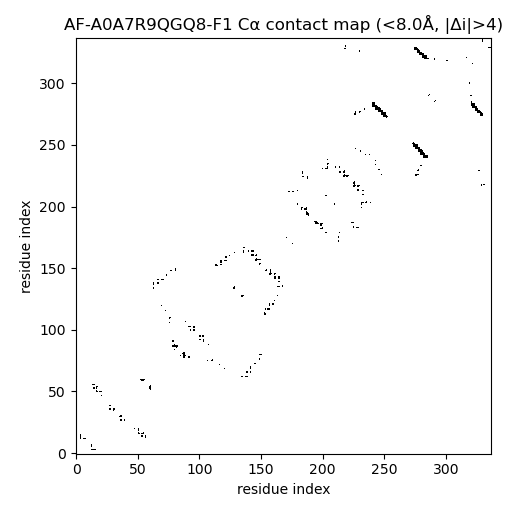TOM 2299 O O . HIS A 1 288 ? 38.427 1.683 -17.930 1.00 78.31 288 HIS A O 1
ATOM 2305 N N . PRO A 1 289 ? 37.404 0.486 -16.331 1.00 76.94 289 PRO A N 1
ATOM 2306 C CA . PRO A 1 289 ? 38.526 -0.441 -16.111 1.00 76.94 289 PRO A CA 1
ATOM 2307 C C . PRO A 1 289 ? 39.093 -1.096 -17.378 1.00 76.94 289 PRO A C 1
ATOM 2309 O O . PRO A 1 289 ? 40.293 -1.342 -17.470 1.00 76.94 289 PRO A O 1
ATOM 2312 N N . SER A 1 290 ? 38.251 -1.338 -18.388 1.00 74.06 290 SER A N 1
ATOM 2313 C CA . SER A 1 290 ? 38.672 -1.928 -19.669 1.00 74.06 290 SER A CA 1
ATOM 2314 C C . SER A 1 290 ? 39.592 -1.030 -20.505 1.00 74.06 290 SER A C 1
ATOM 2316 O O . SER A 1 290 ? 40.171 -1.505 -21.475 1.00 74.06 290 SER A O 1
ATOM 2318 N N . LEU A 1 291 ? 39.686 0.263 -20.182 1.00 66.75 291 LEU A N 1
ATOM 2319 C CA . LEU A 1 291 ? 40.563 1.224 -20.860 1.00 66.75 291 LEU A CA 1
ATOM 2320 C C . LEU A 1 291 ? 41.927 1.334 -20.180 1.00 66.75 291 LEU A C 1
ATOM 2322 O O . LEU A 1 291 ? 42.931 1.585 -20.839 1.00 66.75 291 LEU A O 1
ATOM 2326 N N . VAL A 1 292 ? 41.976 1.070 -18.873 1.00 60.97 292 VAL A N 1
ATOM 2327 C CA . VAL A 1 292 ? 43.196 1.151 -18.057 1.00 60.97 292 VAL A CA 1
ATOM 2328 C C . VAL A 1 292 ? 44.196 0.040 -18.423 1.00 60.97 292 VAL A C 1
ATOM 2330 O O . VAL A 1 292 ? 45.401 0.237 -18.303 1.00 60.97 292 VAL A O 1
ATOM 2333 N N . GLY A 1 293 ? 43.721 -1.102 -18.937 1.00 55.66 293 GLY A N 1
ATOM 2334 C CA . GLY A 1 293 ? 44.569 -2.226 -19.364 1.00 55.66 293 GLY A CA 1
ATOM 2335 C C . GLY A 1 293 ? 45.196 -2.106 -20.762 1.00 55.66 293 GLY A C 1
ATOM 2336 O O . GLY A 1 293 ? 46.158 -2.814 -21.045 1.00 55.66 293 GLY A O 1
ATOM 2337 N N . ASN A 1 294 ? 44.700 -1.217 -21.632 1.00 50.09 294 ASN A N 1
ATOM 2338 C CA . ASN A 1 294 ? 45.134 -1.149 -23.038 1.00 50.09 294 ASN A CA 1
ATOM 2339 C C . ASN A 1 294 ? 46.321 -0.206 -23.301 1.00 50.09 294 ASN A C 1
ATOM 2341 O O . ASN A 1 294 ? 46.852 -0.193 -24.408 1.00 50.09 294 ASN A O 1
ATOM 2345 N N . ASN A 1 295 ? 46.796 0.540 -22.300 1.00 46.56 295 ASN A N 1
ATOM 2346 C CA . ASN A 1 295 ? 47.913 1.479 -22.475 1.00 46.56 295 ASN A CA 1
ATOM 2347 C C . ASN A 1 295 ? 49.311 0.828 -22.444 1.00 46.56 295 ASN A C 1
ATOM 2349 O O . ASN A 1 295 ? 50.308 1.541 -22.522 1.00 46.56 295 ASN A O 1
ATOM 2353 N N . ALA A 1 296 ? 49.417 -0.503 -22.347 1.00 43.16 296 ALA A N 1
ATOM 2354 C CA . ALA A 1 296 ? 50.712 -1.190 -22.297 1.00 43.16 296 ALA A CA 1
ATOM 2355 C C . ALA A 1 296 ? 51.235 -1.689 -23.661 1.00 43.16 296 ALA A C 1
ATOM 2357 O O . ALA A 1 296 ? 52.385 -2.119 -23.736 1.00 43.16 296 ALA A O 1
ATOM 2358 N N . SER A 1 297 ? 50.462 -1.626 -24.753 1.00 44.72 297 SER A N 1
ATOM 2359 C CA . SER A 1 297 ? 50.959 -2.099 -26.053 1.00 44.72 297 SER A CA 1
ATOM 2360 C C . SER A 1 297 ? 50.171 -1.580 -27.258 1.00 44.72 297 SER A C 1
ATOM 2362 O O . SER A 1 297 ? 48.965 -1.787 -27.342 1.00 44.72 297 SER A O 1
ATOM 2364 N N . SER A 1 298 ? 50.920 -1.065 -28.240 1.00 37.66 298 SER A N 1
ATOM 2365 C CA . SER A 1 298 ? 50.590 -0.830 -29.662 1.00 37.66 298 SER A CA 1
ATOM 2366 C C . SER A 1 298 ? 50.169 0.588 -30.106 1.00 37.66 298 SER A C 1
ATOM 2368 O O . SER A 1 298 ? 49.035 1.033 -30.003 1.00 37.66 298 SER A O 1
ATOM 2370 N N . THR A 1 299 ? 51.184 1.285 -30.625 1.00 42.53 299 THR A N 1
ATOM 2371 C CA . THR A 1 299 ? 51.241 2.045 -31.889 1.00 42.53 299 THR A CA 1
ATOM 2372 C C . THR A 1 299 ? 49.949 2.253 -32.701 1.00 42.53 299 THR A C 1
ATOM 2374 O O . THR A 1 299 ? 49.389 1.299 -33.228 1.00 42.53 299 THR A O 1
ATOM 2377 N N . ALA A 1 300 ? 49.623 3.538 -32.907 1.00 46.19 300 ALA A N 1
ATOM 2378 C CA . ALA A 1 300 ? 48.920 4.163 -34.040 1.00 46.19 300 ALA A CA 1
ATOM 2379 C C . ALA A 1 300 ? 47.680 3.443 -34.622 1.00 46.19 300 ALA A C 1
ATOM 2381 O O . ALA A 1 300 ? 47.792 2.608 -35.516 1.00 46.19 300 ALA A O 1
ATOM 2382 N N . ALA A 1 301 ? 46.486 3.885 -34.210 1.00 38.19 301 ALA A N 1
ATOM 2383 C CA . ALA A 1 301 ? 45.223 3.636 -34.916 1.00 38.19 301 ALA A CA 1
ATOM 2384 C C . ALA A 1 301 ? 44.813 4.874 -35.752 1.00 38.19 301 ALA A C 1
ATOM 2386 O O . ALA A 1 301 ? 45.117 5.997 -35.340 1.00 38.19 301 ALA A O 1
ATOM 2387 N N . PRO A 1 302 ? 44.144 4.711 -36.913 1.00 35.97 302 PRO A N 1
ATOM 2388 C CA . PRO A 1 302 ? 43.815 5.819 -37.809 1.00 35.97 302 PRO A CA 1
ATOM 2389 C C . PRO A 1 302 ? 42.584 6.586 -37.307 1.00 35.97 302 PRO A C 1
ATOM 2391 O O . PRO A 1 302 ? 41.552 5.982 -37.044 1.00 35.97 302 PRO A O 1
ATOM 2394 N N . SER A 1 303 ? 42.672 7.912 -37.201 1.00 34.91 303 SER A N 1
ATOM 2395 C CA . SER A 1 303 ? 41.563 8.794 -36.810 1.00 34.91 303 SER A CA 1
ATOM 2396 C C . SER A 1 303 ? 40.556 8.982 -37.953 1.00 34.91 303 SER A C 1
ATOM 2398 O O . SER A 1 303 ? 40.955 9.329 -39.063 1.00 34.91 303 SER A O 1
ATOM 2400 N N . ILE A 1 304 ? 39.254 8.832 -37.686 1.00 40.69 304 ILE A N 1
ATOM 2401 C CA . ILE A 1 304 ? 38.185 9.331 -38.568 1.00 40.69 304 ILE A CA 1
ATOM 2402 C C . ILE A 1 304 ? 37.644 10.620 -37.951 1.00 40.69 304 ILE A C 1
ATOM 2404 O O . ILE A 1 304 ? 37.182 10.617 -36.813 1.00 40.69 304 ILE A O 1
ATOM 2408 N N . ALA A 1 305 ? 37.703 11.719 -38.703 1.00 34.44 305 ALA A N 1
ATOM 2409 C CA . ALA A 1 305 ? 37.025 12.957 -38.349 1.00 34.44 305 ALA A CA 1
ATOM 2410 C C . ALA A 1 305 ? 35.534 12.818 -38.688 1.00 34.44 305 ALA A C 1
ATOM 2412 O O . ALA A 1 305 ? 35.169 12.731 -39.861 1.00 34.44 305 ALA A O 1
ATOM 2413 N N . VAL A 1 306 ? 34.674 12.784 -37.671 1.00 35.38 306 VAL A N 1
ATOM 2414 C CA . VAL A 1 306 ? 33.241 13.031 -37.858 1.00 35.38 306 VAL A CA 1
ATOM 2415 C C . VAL A 1 306 ? 33.073 14.546 -37.888 1.00 35.38 306 VAL A C 1
ATOM 2417 O O . VAL A 1 306 ? 33.363 15.222 -36.906 1.00 35.38 306 VAL A O 1
ATOM 2420 N N . ILE A 1 307 ? 32.678 15.085 -39.040 1.00 33.66 307 ILE A N 1
ATOM 2421 C CA . ILE A 1 307 ? 32.385 16.511 -39.196 1.00 33.66 307 ILE A CA 1
ATOM 2422 C C . ILE A 1 307 ? 30.999 16.755 -38.596 1.00 33.66 307 ILE A C 1
ATOM 2424 O O . ILE A 1 307 ? 29.992 16.374 -39.189 1.00 33.66 307 ILE A O 1
ATOM 2428 N N . SER A 1 308 ? 30.953 17.378 -37.422 1.00 32.97 308 SER A N 1
ATOM 2429 C CA . SER A 1 308 ? 29.759 18.029 -36.884 1.00 32.97 308 SER A CA 1
ATOM 2430 C C . SER A 1 308 ? 29.916 19.541 -37.047 1.00 32.97 308 SER A C 1
ATOM 2432 O O . SER A 1 308 ? 30.809 20.143 -36.452 1.00 32.97 308 SER A O 1
ATOM 2434 N N . GLU A 1 309 ? 29.064 20.161 -37.865 1.00 36.56 309 GLU A N 1
ATOM 2435 C CA . GLU A 1 309 ? 28.930 21.619 -37.931 1.00 36.56 309 GLU A CA 1
ATOM 2436 C C . GLU A 1 309 ? 28.226 22.135 -36.669 1.00 36.56 309 GLU A C 1
ATOM 2438 O O . GLU A 1 309 ? 27.017 22.335 -36.647 1.00 36.56 309 GLU A O 1
ATOM 2443 N N . SER A 1 310 ? 28.994 22.354 -35.607 1.00 34.12 310 SER A N 1
ATOM 2444 C CA . SER A 1 310 ? 28.693 23.349 -34.576 1.00 34.12 310 SER A CA 1
ATOM 2445 C C . SER A 1 310 ? 29.928 23.533 -33.708 1.00 34.12 310 SER A C 1
ATOM 2447 O O . SER A 1 310 ? 30.469 22.565 -33.178 1.00 34.12 310 SER A O 1
ATOM 2449 N N . SER A 1 311 ? 30.383 24.776 -33.624 1.00 40.59 311 SER A N 1
ATOM 2450 C CA . SER A 1 311 ? 31.592 25.197 -32.933 1.00 40.59 311 SER A CA 1
ATOM 2451 C C . SER A 1 311 ? 31.619 24.797 -31.455 1.00 40.59 311 SER A C 1
ATOM 2453 O O . SER A 1 311 ? 30.613 24.904 -30.759 1.00 40.59 311 SER A O 1
ATOM 2455 N N . ASP A 1 312 ? 32.837 24.461 -31.031 1.00 35.50 312 ASP A N 1
ATOM 2456 C CA . ASP A 1 312 ? 33.362 24.291 -29.673 1.00 35.50 312 ASP A CA 1
ATOM 2457 C C . ASP A 1 312 ? 33.367 22.862 -29.086 1.00 35.50 312 ASP A C 1
ATOM 2459 O O . ASP A 1 312 ? 32.349 22.214 -28.889 1.00 35.50 312 ASP A O 1
ATOM 2463 N N . GLU A 1 313 ? 34.603 22.427 -28.793 1.00 36.59 313 GLU A N 1
ATOM 2464 C CA . GLU A 1 313 ? 35.087 21.137 -28.267 1.00 36.59 313 GLU A CA 1
ATOM 2465 C C . GLU A 1 313 ? 35.214 19.958 -29.257 1.00 36.59 313 GLU A C 1
ATOM 2467 O O . GLU A 1 313 ? 34.368 19.076 -29.371 1.00 36.59 313 GLU A O 1
ATOM 2472 N N . ASN A 1 314 ? 36.388 19.867 -29.901 1.00 36.03 314 ASN A N 1
ATOM 2473 C CA . ASN A 1 314 ? 36.877 18.640 -30.541 1.00 36.03 314 ASN A CA 1
ATOM 2474 C C . ASN A 1 314 ? 37.085 17.529 -29.488 1.00 36.03 314 ASN A C 1
ATOM 2476 O O . ASN A 1 314 ? 38.191 17.352 -28.970 1.00 36.03 314 ASN A O 1
ATOM 2480 N N . GLN A 1 315 ? 36.050 16.741 -29.194 1.00 43.41 315 GLN A N 1
ATOM 2481 C CA . GLN A 1 315 ? 36.227 15.453 -28.526 1.00 43.41 315 GLN A CA 1
ATOM 2482 C C . GLN A 1 315 ? 36.850 14.455 -29.509 1.00 43.41 315 GLN A C 1
ATOM 2484 O O . GLN A 1 315 ? 36.205 13.932 -30.416 1.00 43.41 315 GLN A O 1
ATOM 2489 N N . ILE A 1 316 ? 38.141 14.180 -29.329 1.00 43.75 316 ILE A N 1
ATOM 2490 C CA . ILE A 1 316 ? 38.834 13.098 -30.028 1.00 43.75 316 ILE A CA 1
ATOM 2491 C C . ILE A 1 316 ? 38.265 11.774 -29.498 1.00 43.75 316 ILE A C 1
ATOM 2493 O O . ILE A 1 316 ? 38.652 11.308 -28.425 1.00 43.75 316 ILE A O 1
ATOM 2497 N N . VAL A 1 317 ? 37.339 11.158 -30.236 1.00 45.00 317 VAL A N 1
ATOM 2498 C CA . VAL A 1 317 ? 36.819 9.824 -29.908 1.00 45.00 317 VAL A CA 1
ATOM 2499 C C . VAL A 1 317 ? 37.935 8.803 -30.144 1.00 45.00 317 VAL A C 1
ATOM 2501 O O . VAL A 1 317 ? 38.199 8.379 -31.267 1.00 45.00 317 VAL A O 1
ATOM 2504 N N . SER A 1 318 ? 38.632 8.414 -29.077 1.00 52.56 318 SER A N 1
ATOM 2505 C CA . SER A 1 318 ? 39.580 7.299 -29.123 1.00 52.56 318 SER A CA 1
ATOM 2506 C C . SER A 1 318 ? 38.816 5.996 -29.385 1.00 52.56 318 SER A C 1
ATOM 2508 O O . SER A 1 318 ? 37.934 5.628 -28.605 1.00 52.56 318 SER A O 1
ATOM 2510 N N . PHE A 1 319 ? 39.167 5.269 -30.455 1.00 57.03 319 PHE A N 1
ATOM 2511 C CA . PHE A 1 319 ? 38.558 3.979 -30.837 1.00 57.03 319 PHE A CA 1
ATOM 2512 C C . PHE A 1 319 ? 38.504 2.962 -29.686 1.00 57.03 319 PHE A C 1
ATOM 2514 O O . PHE A 1 319 ? 37.631 2.096 -29.665 1.00 57.03 319 PHE A O 1
ATOM 2521 N N . GLY A 1 320 ? 39.399 3.081 -28.698 1.00 64.50 320 GLY A N 1
ATOM 2522 C CA . GLY A 1 320 ? 39.420 2.218 -27.517 1.00 64.50 320 GLY A CA 1
ATOM 2523 C C . GLY A 1 320 ? 38.150 2.291 -26.6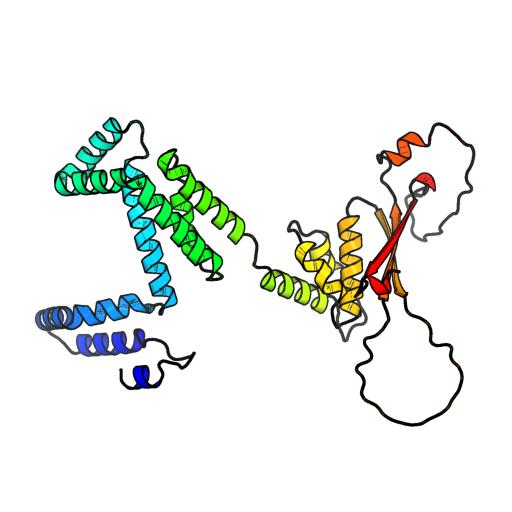62 1.00 64.50 320 GLY A C 1
ATOM 2524 O O . GLY A 1 320 ? 37.795 1.291 -26.031 1.00 64.50 320 GLY A O 1
ATOM 2525 N N . ASN A 1 321 ? 37.434 3.420 -26.680 1.00 80.19 321 ASN A N 1
ATOM 2526 C CA . ASN A 1 321 ? 36.300 3.697 -25.790 1.00 80.19 321 ASN A CA 1
ATOM 2527 C C . ASN A 1 321 ? 34.944 3.418 -26.442 1.00 80.19 321 ASN A C 1
ATOM 2529 O O . ASN A 1 321 ? 33.938 3.341 -25.742 1.00 80.19 321 ASN A O 1
ATOM 2533 N N . TYR A 1 322 ? 34.910 3.245 -27.762 1.00 87.62 322 TYR A N 1
ATOM 2534 C CA . TYR A 1 322 ? 33.683 3.036 -28.517 1.00 87.62 322 TYR A CA 1
ATOM 2535 C C . TYR A 1 322 ? 33.212 1.582 -28.435 1.00 87.62 322 TYR A C 1
ATOM 2537 O O . TYR A 1 322 ? 34.004 0.643 -28.570 1.00 87.62 322 TYR A O 1
ATOM 2545 N N . ARG A 1 323 ? 31.918 1.373 -28.208 1.00 89.88 323 ARG A N 1
ATOM 2546 C CA . ARG A 1 323 ? 31.291 0.052 -28.140 1.00 89.88 323 ARG A CA 1
ATOM 2547 C C . ARG A 1 323 ? 29.981 0.049 -28.917 1.00 89.88 323 ARG A C 1
ATOM 2549 O O . ARG A 1 323 ? 29.306 1.068 -29.037 1.00 89.88 323 ARG A O 1
ATOM 2556 N N . ILE A 1 324 ? 29.638 -1.127 -29.430 1.00 91.44 324 ILE A N 1
ATOM 2557 C CA . ILE A 1 324 ? 28.397 -1.385 -30.159 1.00 91.44 324 ILE A CA 1
ATOM 2558 C C . ILE A 1 324 ? 27.632 -2.450 -29.381 1.00 91.44 324 ILE A C 1
ATOM 2560 O O . ILE A 1 324 ? 28.221 -3.443 -28.951 1.00 91.44 324 ILE A O 1
ATOM 2564 N N . GLY A 1 325 ? 26.337 -2.236 -29.192 1.00 92.19 325 GLY A N 1
ATOM 2565 C CA . GLY A 1 325 ? 25.417 -3.214 -28.638 1.00 92.19 325 GLY A CA 1
ATOM 2566 C C . GLY A 1 325 ? 24.251 -3.479 -29.584 1.00 92.19 325 GLY A C 1
ATOM 2567 O O . GLY A 1 325 ? 23.922 -2.662 -30.446 1.00 92.19 325 GLY A O 1
ATOM 2568 N N . LEU A 1 326 ? 23.636 -4.646 -29.417 1.00 93.06 326 LEU A N 1
ATOM 2569 C CA . LEU A 1 326 ? 22.445 -5.064 -30.144 1.00 93.06 326 LEU A CA 1
ATOM 2570 C C . LEU A 1 326 ? 21.440 -5.625 -29.144 1.00 93.06 326 LEU A C 1
ATOM 2572 O O . LEU A 1 326 ? 21.797 -6.422 -28.279 1.00 93.06 326 LEU A O 1
ATOM 2576 N N . ILE A 1 327 ? 20.182 -5.221 -29.283 1.00 93.81 327 ILE A N 1
ATOM 2577 C CA . ILE A 1 327 ? 19.052 -5.797 -28.559 1.00 93.81 327 ILE A CA 1
ATOM 2578 C C . ILE A 1 327 ? 18.008 -6.282 -29.561 1.00 93.81 327 ILE A C 1
ATOM 2580 O O . ILE A 1 327 ? 17.722 -5.600 -30.542 1.00 93.81 327 ILE A O 1
ATOM 2584 N N . ALA A 1 328 ? 17.435 -7.456 -29.314 1.00 91.25 328 ALA A N 1
ATOM 2585 C CA . ALA A 1 328 ? 16.326 -8.016 -30.077 1.00 91.25 328 ALA A CA 1
ATOM 2586 C C . ALA A 1 328 ? 15.351 -8.705 -29.115 1.00 91.25 328 ALA A C 1
ATOM 2588 O O . ALA A 1 328 ? 15.784 -9.283 -28.116 1.00 91.25 328 ALA A O 1
ATOM 2589 N N . ALA A 1 329 ? 14.049 -8.628 -29.397 1.00 90.12 329 ALA A N 1
ATOM 2590 C CA . ALA A 1 329 ? 13.017 -9.265 -28.579 1.00 90.12 329 ALA A CA 1
ATOM 2591 C C . ALA A 1 329 ? 12.331 -10.402 -29.345 1.00 90.12 329 ALA A C 1
ATOM 2593 O O . ALA A 1 329 ? 11.601 -10.163 -30.307 1.00 90.12 329 ALA A O 1
ATOM 2594 N N . PHE A 1 330 ? 12.567 -11.635 -28.898 1.00 88.62 330 PHE A N 1
ATOM 2595 C CA . PHE A 1 330 ? 12.065 -12.862 -29.516 1.00 88.62 330 PHE A CA 1
ATOM 2596 C C . PHE A 1 330 ? 10.829 -13.374 -28.770 1.00 88.62 330 PHE A C 1
ATOM 2598 O O . PHE A 1 330 ? 10.829 -13.440 -27.544 1.00 88.62 330 PHE A O 1
ATOM 2605 N N . ASN A 1 331 ? 9.778 -13.766 -29.492 1.00 83.69 331 ASN A N 1
ATOM 2606 C CA . ASN A 1 331 ? 8.550 -14.293 -28.882 1.00 83.69 331 ASN A CA 1
ATOM 2607 C C . ASN A 1 331 ? 8.736 -15.711 -28.324 1.00 83.69 331 ASN A C 1
ATOM 2609 O O . ASN A 1 331 ? 8.025 -16.115 -27.405 1.00 83.69 331 ASN A O 1
ATOM 2613 N N . THR A 1 332 ? 9.651 -16.482 -28.911 1.00 83.69 332 THR A N 1
ATOM 2614 C CA . THR A 1 332 ? 9.960 -17.858 -28.513 1.00 83.69 332 THR A CA 1
ATOM 2615 C C . THR A 1 332 ? 11.464 -18.093 -28.569 1.00 83.69 332 THR A C 1
ATOM 2617 O O . THR A 1 332 ? 12.186 -17.407 -29.289 1.00 83.69 332 THR A O 1
ATOM 2620 N N . THR A 1 333 ? 11.942 -19.088 -27.822 1.00 80.88 333 THR A N 1
ATOM 2621 C CA . THR A 1 333 ? 13.346 -19.525 -27.871 1.00 80.88 333 THR A CA 1
ATOM 2622 C C . THR A 1 333 ? 13.729 -20.070 -29.247 1.00 80.88 333 THR A C 1
ATOM 2624 O O . THR A 1 333 ? 14.849 -19.857 -29.681 1.00 80.88 333 THR A O 1
ATOM 2627 N N . GLU A 1 334 ? 12.784 -20.678 -29.970 1.00 78.50 334 GLU A N 1
ATOM 2628 C CA . GLU A 1 334 ? 12.983 -21.176 -31.341 1.00 78.50 334 GLU A CA 1
ATOM 2629 C C . GLU A 1 334 ? 13.298 -20.064 -32.351 1.00 78.50 334 GLU A C 1
ATOM 2631 O O . GLU A 1 334 ? 13.939 -20.319 -33.358 1.00 78.50 334 GLU A O 1
ATOM 2636 N N . GLN A 1 335 ? 12.860 -18.823 -32.107 1.00 75.69 335 GLN A N 1
ATOM 2637 C CA . GLN A 1 335 ? 13.209 -17.691 -32.975 1.00 75.69 335 GLN A CA 1
ATOM 2638 C C . GLN A 1 335 ? 14.649 -17.197 -32.770 1.00 75.69 335 GLN A C 1
ATOM 2640 O O . GLN A 1 335 ? 15.117 -16.378 -33.560 1.00 75.69 335 GLN A O 1
ATOM 2645 N N . MET A 1 336 ? 15.304 -17.613 -31.682 1.00 75.25 336 MET A N 1
ATOM 2646 C CA . MET A 1 336 ? 16.670 -17.211 -31.342 1.00 75.25 336 MET A CA 1
ATOM 2647 C C . MET A 1 336 ? 17.726 -18.135 -31.965 1.00 75.25 336 MET A C 1
ATOM 2649 O O . MET A 1 336 ? 18.846 -17.681 -32.195 1.00 75.25 336 MET A O 1
ATOM 2653 N N . GLU A 1 337 ? 17.385 -19.411 -32.166 1.00 69.62 337 GLU A N 1
ATOM 2654 C CA . GLU A 1 337 ? 18.264 -20.441 -32.747 1.00 69.62 337 GLU A CA 1
ATOM 2655 C C . GLU A 1 337 ? 18.459 -20.262 -34.259 1.00 69.62 337 GLU A C 1
ATOM 2657 O O . GLU A 1 337 ? 19.612 -20.447 -34.714 1.00 69.62 337 GLU A O 1
#

Mean predicted aligned error: 13.0 Å

Secondary structure (DSSP, 8-state):
-HHHHTTTT-TT----HHHHHHHHHHHHHH--SHHHHHHHHHHHHHHHHHHHHTTTHHHHHHHHHHHHHHHHHHHHHHTTSSSSHHHHHHHHHHHTTTT-HHHHHHHHHHHHTHHHHHHHHHHHHHHHHHHSTTHHHHHHHHHHHHHT--STTTHHHHHHHHHHHHHHHSPPHHHHHHHHHHHHHHT--SS-----HHHHHHHHT-SS--HHHHGGGGG-SSHHHHHHHHHHHHHHHTTTSEEEEEEEEEE-----------------------EEEEEEEEE--TT-HHHHTGGGS---PPPP-----S-S------GGGEEEEEEE--SSGGGT-

InterPro domains:
  IPR013537 Acetyl-CoA carboxylase, central domain [PF08326] (4-336)
  IPR049076 Acetyl-CoA carboxylase [PTHR45728] (1-333)

Solvent-accessible surface area (backbone atoms only — not comparable to full-atom values): 20439 Å² total; per-residue (Å²): 108,69,74,55,64,78,32,70,86,42,92,84,61,67,77,63,25,68,61,54,48,52,56,53,53,53,53,51,67,71,50,85,51,66,69,61,40,54,54,49,48,65,75,42,39,71,59,52,52,52,30,63,54,33,62,64,35,71,68,41,32,52,52,51,53,51,52,50,55,53,46,60,51,47,66,50,54,59,57,64,58,60,74,55,69,70,56,19,52,53,53,43,50,64,73,31,58,88,80,32,71,67,57,45,51,52,45,52,58,54,55,78,44,41,74,61,51,43,54,51,53,46,52,52,51,52,55,47,61,72,71,40,88,69,49,49,71,78,40,41,70,63,36,54,58,44,46,68,50,77,44,80,91,45,36,66,45,13,51,48,34,46,52,50,56,57,54,62,71,50,73,56,67,69,58,50,47,53,50,51,49,51,48,50,53,67,31,51,50,93,85,45,99,60,72,48,67,75,59,54,45,56,66,42,71,43,89,63,89,51,70,92,53,48,66,61,36,55,71,41,91,51,66,66,49,19,51,52,36,52,50,44,48,50,5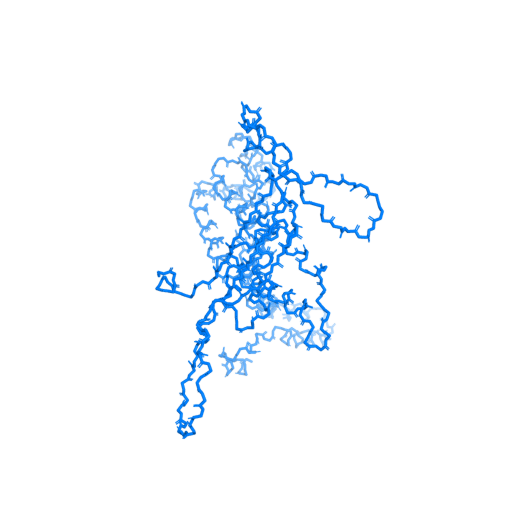3,38,77,42,62,90,38,52,77,76,48,77,46,80,50,64,54,50,84,76,75,74,91,72,82,87,79,93,82,85,92,74,97,66,88,74,73,74,75,57,32,50,29,37,43,35,32,36,35,55,56,89,85,40,71,84,56,72,70,56,81,82,68,82,83,88,81,87,85,82,85,80,88,69,98,66,89,84,79,90,77,81,81,55,74,87,38,58,46,77,51,75,50,69,54,68,96,46,73,79,77,73,114

Foldseek 3Di:
DVVLVVCVVPPPRFDPLVVLVVVLVVVLVVDPDPVVSVVSCVVCVVVNVVSVCQVVTPVSNVLVVLLVLLVVLLVLLVLVQPDDNVVSLVVLCVVCVPVDCVVSVVSVVVVVCLLVSLVVLLVSLCVCLVPPPPSLVVCVVSLVSLLVRDDPSSNSSNVSSVVSNVVNVDDDLVVLLVVLVVLLVVQDDVPDPDRDVVSLVCLLPPPDDPPVRLLVQCPPPDPSSVQSSQVSVVCNVQVVWAWPDKDKDWDDDPPPPDDDDDDDDDDDPPPPLTKIKMKTKTFAPCPDPQNVPPVPDDDDDDFDDDDDPDDDDDPRRDPSGMDMDMDIRDPDPVSVD

Sequence (337 aa):
MNNYSSNITAILAAFPSQQIASVIDSYAATLQKRADRDVFFLNTQGIVQLVQRYRNGIRGRMRSCVQELVRNYIEVEQHFQSGHYDKCVSQLREKFKEEGMASVVSQIFSHLSVTKKNQLIIKLIDHLCGHEPGITDELSSILNALTILNKAENAKVALRARQVLISAHQPPFALRHNQMESIFLSAIDIYSHEFEPNVLNKLILSETSIFDVLHQFFYHSNVVVRRAALEVYVRRAYISYEMVSLQHSVLGSPERHSVESLHSRSSAVSRDASIPCAVYHFILPSSHPSLVGNNASSTAAPSIAVISESSDENQIVSFGNYRIGLIAAFNTTEQME

Nearest PDB structures (foldseek):
  8xl0-assembly1_E  TM=9.23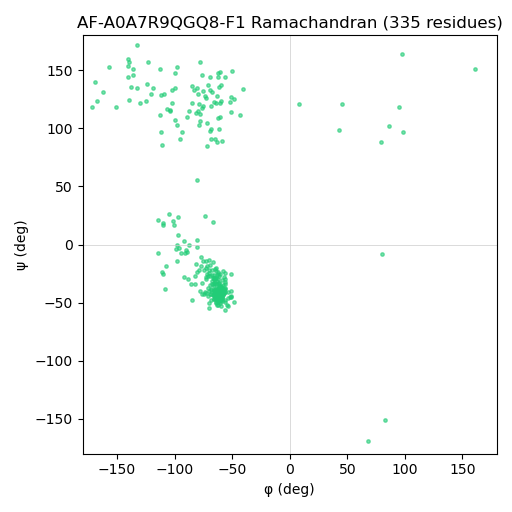7E-01  e=5.515E-20  Homo sapiens
  8xl0-assembly1_A  TM=9.237E-01  e=5.515E-20  Homo sapiens
  6g2d-assembly1_B  TM=8.800E-01  e=1.485E-18  Homo sapiens
  6g2i-assembly1_R  TM=6.661E-01  e=3.696E-18  Homo sapiens
  5csl-assembly1_B  TM=8.436E-01  e=1.266E-11  Saccharomyces cerevisiae S288C

Organism: NCBI:txid1979941

pLDDT: mean 81.92, std 18.45, range [30.77, 96.75]

Radius of gyration: 33.7 Å; Cα contacts (8 Å, |Δi|>4): 260; chains: 1; bounding box: 93×46×100 Å